Protein AF-0000000071275692 (afdb_homodimer)

Foldseek 3Di:
DPPPPPDPDDDPLRVLLVVLVVLLVVLVVLLVVLVVQLVVLVVQLVVLVVVLVVLVVVCVVCVVPDDPVVNVVSVVVNVVSVVSNVVSVVSNVVSVVSNVVSLVSNVVSLVSNVVSVNVVSVVVSVVVVD/DPPPPPDPDDDPLRVLLVVLVVLLVVLVVLLVVLVVQLVVLVVQLVVLVVVLVVLVVVCVVCVVPDDPVVNVVSVVVNVVSVVSNVVSVVSNVVSVVSNVVSLVSNVVSLVSNVVSVNVVSVVVSVVVVD

Solvent-accessible surface area (backbone atoms only — not comparable to full-atom values): 13115 Å² total; per-residue (Å²): 124,85,72,77,68,69,63,96,84,63,50,59,62,53,51,35,34,51,30,26,51,47,25,35,52,27,24,48,48,29,33,52,43,24,48,51,38,27,54,52,27,47,50,50,26,52,51,34,47,50,54,40,51,50,50,51,50,52,46,70,75,36,58,92,77,52,52,72,68,57,49,50,55,51,51,54,51,50,53,55,33,51,51,49,31,54,52,28,45,52,50,25,53,52,30,46,53,45,34,54,45,24,51,54,43,35,52,53,27,32,50,41,19,42,66,45,68,36,65,65,48,47,55,51,50,45,54,72,75,94,126,85,72,75,68,68,65,95,84,64,51,58,62,53,50,34,33,52,30,26,51,47,26,34,52,27,22,48,49,29,33,51,44,25,47,52,39,27,53,51,27,47,50,50,25,53,51,33,47,50,55,40,52,52,51,50,50,52,46,68,76,37,59,93,77,53,52,71,70,57,49,52,53,53,51,53,50,49,54,53,33,50,50,47,32,55,53,28,44,53,50,25,54,50,30,46,52,42,32,54,46,25,52,53,44,36,52,51,26,33,50,42,19,42,67,45,68,37,63,70,49,45,57,51,49,45,55,73,73,94

Nearest PDB structures (foldseek):
  4tx5-assembly1_A  TM=9.361E-01  e=1.786E-05  Homo sapiens
  4tx5-assembly1_B  TM=9.259E-01  e=1.885E-05  Homo sapiens
  8auw-assembly1_D  TM=9.201E-01  e=1.361E-05  Homo sapiens
  1few-assembly1_A  TM=8.635E-01  e=3.248E-05  Homo sapiens
  8e2i-assembly1_F  TM=8.841E-01  e=1.018E-04  Homo sapiens

pLDDT: mean 89.31, std 17.66, range [24.62, 98.88]

Organism: Cyprinus carpio (NCBI:txid7962)

Sequence (260 aa):
MLQFTKPENLSHKDLVRRASSLVTNSANTYLSQTTLALLDSISGYNMAIDRLVSLHKHYVDSINRISSVDEDAIWQLILRRRQEVIDRRKDYKRFESCWMKAIDLSKLATEAAFNAGNSHLLEQAFNNFFMLQFTKPENLSHKDLVRRASSLVTNSANTYLSQTTLALLDSISGYNMAIDRLVSLHKHYVDSINRISSVDEDAIWQLILRRRQEVIDRRKDYKRFESCWMKAIDLSKLATEAAFNAGNSHLLEQAFNNFF

Secondary structure (DSSP, 8-state):
-------TT--HHHHHHHHHHHHHHHHHHHHHHHHHHHHHHHHHHHHHHHHHHHHHHHHHHHTTTS-HHHHHHHHHHHHHHHHHHHHHHHHHHHHHHHHHHHHHHHHHHHHHHHHTT-HHHHHHHHHHH-/-------TT--HHHHHHHHHHHHHHHHHHHHHHHHHHHHHHHHHHHHHHHHHHHHHHHHHHHTTTS-HHHHHHHHHHHHHHHHHHHHHHHHHHHHHHHHHHHHHHHHHHHHHHHHTT-HHHHHHHHHHH-

InterPro domains:
  IPR009062 Smac/DIABLO-like superfamily [SSF46984] (3-124)
  IPR015142 Smac/DIABLO protein [PF09057] (3-119)
  IPR015142 Smac/DIABLO protein [PTHR32247] (3-122)

Structure (mmCIF, N/CA/C/O backbone):
data_AF-0000000071275692-model_v1
#
loop_
_entity.id
_entity.type
_entity.pdbx_description
1 polymer 'Diablo, IAP-binding mitochondrial protein b'
#
loop_
_atom_site.group_PDB
_atom_site.id
_atom_site.type_symbol
_atom_site.label_atom_id
_atom_site.label_alt_id
_atom_site.label_comp_id
_atom_site.label_asym_id
_atom_site.label_entity_id
_atom_site.label_seq_id
_atom_site.pdbx_PDB_ins_code
_atom_site.Cartn_x
_atom_site.Cartn_y
_atom_site.Cartn_z
_atom_site.occupancy
_atom_site.B_iso_or_equiv
_atom_site.auth_seq_id
_atom_site.auth_comp_id
_atom_site.auth_asym_id
_atom_site.auth_atom_id
_atom_site.pdbx_PDB_model_num
ATOM 1 N N . MET A 1 1 ? 16.188 2.85 13.672 1 24.62 1 MET A N 1
ATOM 2 C CA . MET A 1 1 ? 15.289 4 13.609 1 24.62 1 MET A CA 1
ATOM 3 C C . MET A 1 1 ? 15.672 4.93 12.461 1 24.62 1 MET A C 1
ATOM 5 O O . MET A 1 1 ? 16.766 5.508 12.461 1 24.62 1 MET A O 1
ATOM 9 N N . LEU A 1 2 ? 15.32 4.531 11.266 1 35.41 2 LEU A N 1
ATOM 10 C CA . LEU A 1 2 ? 15.766 5.297 10.109 1 35.41 2 LEU A CA 1
ATOM 11 C C . LEU A 1 2 ? 15.492 6.785 10.297 1 35.41 2 LEU A C 1
ATOM 13 O O . LEU A 1 2 ? 14.367 7.18 10.609 1 35.41 2 LEU A O 1
ATOM 17 N N . GLN A 1 3 ? 16.453 7.309 10.906 1 35.5 3 GLN A N 1
ATOM 18 C CA . GLN A 1 3 ? 16.469 8.75 11.133 1 35.5 3 GLN A CA 1
ATOM 19 C C . GLN A 1 3 ? 16.125 9.516 9.859 1 35.5 3 GLN A C 1
ATOM 21 O O . GLN A 1 3 ? 16.781 9.344 8.828 1 35.5 3 GLN A O 1
ATOM 26 N N . PHE A 1 4 ? 14.836 9.547 9.531 1 42 4 PHE A N 1
ATOM 27 C CA . PHE A 1 4 ? 14.43 10.438 8.453 1 42 4 PHE A CA 1
ATOM 28 C C . PHE A 1 4 ? 15.047 11.82 8.625 1 42 4 PHE A C 1
ATOM 30 O O . PHE A 1 4 ? 14.648 12.578 9.5 1 42 4 PHE A O 1
ATOM 37 N N . THR A 1 5 ? 16.266 11.875 8.484 1 43.84 5 THR A N 1
ATOM 38 C CA . THR A 1 5 ? 16.828 13.219 8.469 1 43.84 5 THR A CA 1
ATOM 39 C C . THR A 1 5 ? 16.141 14.078 7.414 1 43.84 5 THR A C 1
ATOM 41 O O . THR A 1 5 ? 15.969 13.656 6.273 1 43.84 5 THR A O 1
ATOM 44 N N . LYS A 1 6 ? 15.289 14.891 7.844 1 50.84 6 LYS A N 1
ATOM 45 C CA . LYS A 1 6 ? 14.664 15.875 6.961 1 50.84 6 LYS A CA 1
ATOM 46 C C . LYS A 1 6 ? 15.703 16.516 6.043 1 50.84 6 LYS A C 1
ATOM 48 O O . LYS A 1 6 ? 16.688 17.094 6.512 1 50.84 6 LYS A O 1
ATOM 53 N N . PRO A 1 7 ? 15.711 16.172 4.867 1 49.88 7 PRO A N 1
ATOM 54 C CA . PRO A 1 7 ? 16.594 17.078 4.145 1 49.88 7 PRO A CA 1
ATOM 55 C C . PRO A 1 7 ? 16.328 18.547 4.469 1 49.88 7 PRO A C 1
ATOM 57 O O . PRO A 1 7 ? 15.195 18.922 4.801 1 49.88 7 PRO A O 1
ATOM 60 N N . GLU A 1 8 ? 17.25 19.406 4.695 1 53.28 8 GLU A N 1
ATOM 61 C CA . GLU A 1 8 ? 17.312 20.766 5.195 1 53.28 8 GLU A CA 1
ATOM 62 C C . GLU A 1 8 ? 16.172 21.609 4.648 1 53.28 8 GLU A C 1
ATOM 64 O O . GLU A 1 8 ? 15.625 22.469 5.355 1 53.28 8 GLU A O 1
ATOM 69 N N . ASN A 1 9 ? 15.703 21.375 3.158 1 62.16 9 ASN A N 1
ATOM 70 C CA . ASN A 1 9 ? 14.883 22.406 2.543 1 62.16 9 ASN A CA 1
ATOM 71 C C . ASN A 1 9 ? 13.539 21.844 2.078 1 62.16 9 ASN A C 1
ATOM 73 O O . ASN A 1 9 ? 12.727 22.562 1.498 1 62.16 9 ASN A O 1
ATOM 77 N N . LEU A 1 10 ? 13.172 20.641 2.412 1 70.19 10 LEU A N 1
ATOM 78 C CA . LEU A 1 10 ? 11.906 20.219 1.826 1 70.19 10 LEU A CA 1
ATOM 79 C C . LEU A 1 10 ? 10.766 20.344 2.836 1 70.19 10 LEU A C 1
ATOM 81 O O . LEU A 1 10 ? 10.93 20 4.008 1 70.19 10 LEU A O 1
ATOM 85 N N . SER A 1 11 ? 9.633 20.859 2.318 1 89.12 11 SER A N 1
ATOM 86 C CA . SER A 1 11 ? 8.43 20.984 3.143 1 89.12 11 SER A CA 1
ATOM 87 C C . SER A 1 11 ? 7.828 19.609 3.441 1 89.12 11 SER A C 1
ATOM 89 O O . SER A 1 11 ? 8.141 18.625 2.764 1 89.12 11 SER A O 1
ATOM 91 N N . HIS A 1 12 ? 7.164 19.594 4.484 1 89.19 12 HIS A N 1
ATOM 92 C CA . HIS A 1 12 ? 6.422 18.391 4.812 1 89.19 12 HIS A CA 1
ATOM 93 C C . HIS A 1 12 ? 5.594 17.906 3.625 1 89.19 12 HIS A C 1
ATOM 95 O O . HIS A 1 12 ? 5.453 16.703 3.402 1 89.19 12 HIS A O 1
ATOM 101 N N . LYS A 1 13 ? 5.109 18.781 2.939 1 91.94 13 LYS A N 1
ATOM 102 C CA . LYS A 1 13 ? 4.312 18.438 1.767 1 91.94 13 LYS A CA 1
ATOM 103 C C . LYS A 1 13 ? 5.156 17.688 0.73 1 91.94 13 LYS A C 1
ATOM 105 O O . LYS A 1 13 ? 4.723 16.672 0.18 1 91.94 13 LYS A O 1
ATOM 110 N N . ASP A 1 14 ? 6.367 18.203 0.515 1 94.69 14 ASP A N 1
ATOM 111 C CA . ASP A 1 14 ? 7.254 17.578 -0.46 1 94.69 14 ASP A CA 1
ATOM 112 C C . ASP A 1 14 ? 7.645 16.172 -0.026 1 94.69 14 ASP A C 1
ATOM 114 O O . ASP A 1 14 ? 7.676 15.25 -0.845 1 94.69 14 ASP A O 1
ATOM 118 N N . LEU A 1 15 ? 7.895 16 1.214 1 94.69 15 LEU A N 1
ATOM 119 C CA . LEU A 1 15 ? 8.32 14.703 1.74 1 94.69 15 LEU A CA 1
ATOM 120 C C . LEU A 1 15 ? 7.195 13.68 1.646 1 94.69 15 LEU A C 1
ATOM 122 O O . LEU A 1 15 ? 7.426 12.531 1.262 1 94.69 15 LEU A O 1
ATOM 126 N N . VAL A 1 16 ? 5.984 14.109 1.968 1 96.94 16 VAL A N 1
ATOM 127 C CA . VAL A 1 16 ? 4.82 13.234 1.876 1 96.94 16 VAL A CA 1
ATOM 128 C C . VAL A 1 16 ? 4.566 12.859 0.417 1 96.94 16 VAL A C 1
ATOM 130 O O . VAL A 1 16 ? 4.289 11.695 0.105 1 96.94 16 VAL A O 1
ATOM 133 N N . ARG A 1 17 ? 4.715 13.805 -0.438 1 95.38 17 ARG A N 1
ATOM 134 C CA . ARG A 1 17 ? 4.535 13.57 -1.867 1 95.38 17 ARG A CA 1
ATOM 135 C C . ARG A 1 17 ? 5.559 12.562 -2.391 1 95.38 17 ARG A C 1
ATOM 137 O O . ARG A 1 17 ? 5.207 11.633 -3.121 1 95.38 17 ARG A O 1
ATOM 144 N N . ARG A 1 18 ? 6.754 12.773 -2.02 1 94.81 18 ARG A N 1
ATOM 145 C CA . ARG A 1 18 ? 7.801 11.859 -2.455 1 94.81 18 ARG A CA 1
ATOM 146 C C . ARG A 1 18 ? 7.566 10.453 -1.9 1 94.81 18 ARG A C 1
ATOM 148 O O . ARG A 1 18 ? 7.711 9.461 -2.621 1 94.81 18 ARG A O 1
ATOM 155 N N . ALA A 1 19 ? 7.273 10.398 -0.613 1 97.25 19 ALA A N 1
ATOM 156 C CA . ALA A 1 19 ? 7.02 9.094 0.008 1 97.25 19 ALA A CA 1
ATOM 157 C C . ALA A 1 19 ? 5.844 8.391 -0.659 1 97.25 19 ALA A C 1
ATOM 159 O O . ALA A 1 19 ? 5.855 7.168 -0.812 1 97.25 19 ALA A O 1
ATOM 160 N N . SER A 1 20 ? 4.832 9.133 -1.088 1 97.06 20 SER A N 1
ATOM 161 C CA . SER A 1 20 ? 3.686 8.523 -1.76 1 97.06 20 SER A CA 1
ATOM 162 C C . SER A 1 20 ? 4.082 7.945 -3.113 1 97.06 20 SER A C 1
ATOM 164 O O . SER A 1 20 ? 3.559 6.91 -3.525 1 97.06 20 SER A O 1
ATOM 166 N N . SER A 1 21 ? 4.977 8.578 -3.836 1 96.5 21 SER A N 1
ATOM 167 C CA . SER A 1 21 ? 5.477 8.078 -5.109 1 96.5 21 SER A CA 1
ATOM 168 C C . SER A 1 21 ? 6.238 6.766 -4.926 1 96.5 21 SER A C 1
ATOM 170 O O . SER A 1 21 ? 6.121 5.852 -5.742 1 96.5 21 SER A O 1
ATOM 172 N N . LEU A 1 22 ? 6.988 6.723 -3.84 1 96.69 22 LEU A N 1
ATOM 173 C CA . LEU A 1 22 ? 7.73 5.5 -3.555 1 96.69 22 LEU A CA 1
ATOM 174 C C . LEU A 1 22 ? 6.781 4.336 -3.295 1 96.69 22 LEU A C 1
ATOM 176 O O . LEU A 1 22 ? 7.02 3.217 -3.756 1 96.69 22 LEU A O 1
ATOM 180 N N . VAL A 1 23 ? 5.703 4.594 -2.549 1 97.69 23 VAL A N 1
ATOM 181 C CA . VAL A 1 23 ? 4.723 3.549 -2.273 1 97.69 23 VAL A CA 1
ATOM 182 C C . VAL A 1 23 ? 4.066 3.098 -3.578 1 97.69 23 VAL A C 1
ATOM 184 O O . VAL A 1 23 ? 3.895 1.898 -3.811 1 97.69 23 VAL A O 1
ATOM 187 N N . THR A 1 24 ? 3.68 4.047 -4.477 1 97.12 24 THR A N 1
ATOM 188 C CA . THR A 1 24 ? 3.043 3.705 -5.742 1 97.12 24 THR A CA 1
ATOM 189 C C . THR A 1 24 ? 3.98 2.871 -6.613 1 97.12 24 THR A C 1
ATOM 191 O O . THR A 1 24 ? 3.572 1.853 -7.176 1 97.12 24 THR A O 1
ATOM 194 N N . ASN A 1 25 ? 5.258 3.275 -6.629 1 96.62 25 ASN A N 1
ATOM 195 C CA . ASN A 1 25 ? 6.227 2.527 -7.422 1 96.62 25 ASN A CA 1
ATOM 196 C C . ASN A 1 25 ? 6.441 1.122 -6.871 1 96.62 25 ASN A C 1
ATOM 198 O O . ASN A 1 25 ? 6.5 0.153 -7.629 1 96.62 25 ASN A O 1
ATOM 202 N N . SER A 1 26 ? 6.535 1.001 -5.562 1 97.44 26 SER A N 1
ATOM 203 C CA . SER A 1 26 ? 6.75 -0.308 -4.953 1 97.44 26 SER A CA 1
ATOM 204 C C . SER A 1 26 ? 5.523 -1.198 -5.109 1 97.44 26 SER A C 1
ATOM 206 O O . SER A 1 26 ? 5.648 -2.406 -5.32 1 97.44 26 SER A O 1
ATOM 208 N N . ALA A 1 27 ? 4.359 -0.615 -4.988 1 98.12 27 ALA A N 1
ATOM 209 C CA . ALA A 1 27 ? 3.133 -1.375 -5.203 1 98.12 27 ALA A CA 1
ATOM 210 C C . ALA A 1 27 ? 3.043 -1.877 -6.645 1 98.12 27 ALA A C 1
ATOM 212 O O . ALA A 1 27 ? 2.668 -3.027 -6.883 1 98.12 27 ALA A O 1
ATOM 213 N N . ASN A 1 28 ? 3.42 -1.04 -7.594 1 96.44 28 ASN A N 1
ATOM 214 C CA . ASN A 1 28 ? 3.412 -1.433 -9 1 96.44 28 ASN A CA 1
ATOM 215 C C . ASN A 1 28 ? 4.422 -2.543 -9.273 1 96.44 28 ASN A C 1
ATOM 217 O O . ASN A 1 28 ? 4.148 -3.459 -10.047 1 96.44 28 ASN A O 1
ATOM 221 N N . THR A 1 29 ? 5.523 -2.428 -8.648 1 97.12 29 THR A N 1
ATOM 222 C CA . THR A 1 29 ? 6.523 -3.484 -8.766 1 97.12 29 THR A CA 1
ATOM 223 C C . THR A 1 29 ? 5.992 -4.797 -8.203 1 97.12 29 THR A C 1
ATOM 225 O O . THR A 1 29 ? 6.141 -5.852 -8.82 1 97.12 29 THR A O 1
ATOM 228 N N . TYR A 1 30 ? 5.406 -4.734 -7.055 1 98.25 30 TYR A N 1
ATOM 229 C CA . TYR A 1 30 ? 4.812 -5.926 -6.465 1 98.25 30 TYR A CA 1
ATOM 230 C C . TYR A 1 30 ? 3.744 -6.512 -7.379 1 98.25 30 TYR A C 1
ATOM 232 O O . TYR A 1 30 ? 3.713 -7.723 -7.613 1 98.25 30 TYR A O 1
ATOM 240 N N . LEU A 1 31 ? 2.881 -5.652 -7.922 1 98.31 31 LEU A N 1
ATOM 241 C CA . LEU A 1 31 ? 1.851 -6.113 -8.852 1 98.31 31 LEU A CA 1
ATOM 242 C C . LEU A 1 31 ? 2.475 -6.789 -10.062 1 98.31 31 LEU A C 1
ATOM 244 O O . LEU A 1 31 ? 2.047 -7.875 -10.469 1 98.31 31 LEU A O 1
ATOM 248 N N . SER A 1 32 ? 3.49 -6.199 -10.609 1 97.62 32 SER A N 1
ATOM 249 C CA . SER A 1 32 ? 4.156 -6.758 -11.781 1 97.62 32 SER A CA 1
ATOM 250 C C . SER A 1 32 ? 4.766 -8.117 -11.477 1 97.62 32 SER A C 1
ATOM 252 O O . SER A 1 32 ? 4.566 -9.078 -12.227 1 97.62 32 SER A O 1
ATOM 254 N N . GLN A 1 33 ? 5.457 -8.18 -10.312 1 96.75 33 GLN A N 1
ATOM 255 C CA . GLN A 1 33 ? 6.109 -9.438 -9.953 1 96.75 33 GLN A CA 1
ATOM 256 C C . GLN A 1 33 ? 5.082 -10.531 -9.68 1 96.75 33 GLN A C 1
ATOM 258 O O . GLN A 1 33 ? 5.273 -11.688 -10.07 1 96.75 33 GLN A O 1
ATOM 263 N N . THR A 1 34 ? 3.996 -10.203 -9.008 1 98.44 34 THR A N 1
ATOM 264 C CA . THR A 1 34 ? 2.973 -11.203 -8.719 1 98.44 34 THR A CA 1
ATOM 265 C C . THR A 1 34 ? 2.246 -11.617 -9.992 1 98.44 34 THR A C 1
ATOM 267 O O . THR A 1 34 ? 1.84 -12.773 -10.125 1 98.44 34 THR A O 1
ATOM 270 N N . THR A 1 35 ? 2.094 -10.695 -10.945 1 98.25 35 THR A N 1
ATOM 271 C CA . THR A 1 35 ? 1.48 -11.023 -12.227 1 98.25 35 THR A CA 1
ATOM 272 C C . THR A 1 35 ? 2.326 -12.047 -12.984 1 98.25 35 THR A C 1
ATOM 274 O O . THR A 1 35 ? 1.801 -13.039 -13.492 1 98.25 35 THR A O 1
ATOM 277 N N . LEU A 1 36 ? 3.609 -11.82 -12.977 1 97.88 36 LEU A N 1
ATOM 278 C CA . LEU A 1 36 ? 4.508 -12.734 -13.68 1 97.88 36 LEU A CA 1
ATOM 279 C C . LEU A 1 36 ? 4.516 -14.109 -13.016 1 97.88 36 LEU A C 1
ATOM 281 O O . LEU A 1 36 ? 4.469 -15.133 -13.703 1 97.88 36 LEU A O 1
ATOM 285 N N . ALA A 1 37 ? 4.57 -14.109 -11.711 1 97.88 37 ALA A N 1
ATOM 286 C CA . ALA A 1 37 ? 4.551 -15.375 -10.977 1 97.88 37 ALA A CA 1
ATOM 287 C C . ALA A 1 37 ? 3.248 -16.125 -11.219 1 97.88 37 ALA A C 1
ATOM 289 O O . ALA A 1 37 ? 3.252 -17.344 -11.375 1 97.88 37 ALA A O 1
ATOM 290 N N . LEU A 1 38 ? 2.154 -15.383 -11.227 1 98.56 38 LEU A N 1
ATOM 291 C CA . LEU A 1 38 ? 0.855 -16 -11.461 1 98.56 38 LEU A CA 1
ATOM 292 C C . LEU A 1 38 ? 0.782 -16.594 -12.867 1 98.56 38 LEU A C 1
ATOM 294 O O . LEU A 1 38 ? 0.381 -17.75 -13.039 1 98.56 38 LEU A O 1
ATOM 298 N N . LEU A 1 39 ? 1.237 -15.844 -13.859 1 98.5 39 LEU A N 1
ATOM 299 C CA . LEU A 1 39 ? 1.213 -16.328 -15.234 1 98.5 39 LEU A CA 1
ATOM 300 C C . LEU A 1 39 ? 2.057 -17.578 -15.383 1 98.5 39 LEU A C 1
ATOM 302 O O . LEU A 1 39 ? 1.622 -18.562 -16 1 98.5 39 LEU A O 1
ATOM 306 N N . ASP A 1 40 ? 3.23 -17.578 -14.797 1 98 40 ASP A N 1
ATOM 307 C CA . ASP A 1 40 ? 4.098 -18.75 -14.844 1 98 40 ASP A CA 1
ATOM 308 C C . ASP A 1 40 ? 3.445 -19.953 -14.156 1 98 40 ASP A C 1
ATOM 310 O O . ASP A 1 40 ? 3.549 -21.078 -14.633 1 98 40 ASP A O 1
ATOM 314 N N . SER A 1 41 ? 2.842 -19.656 -13 1 98.38 41 SER A N 1
ATOM 315 C CA . SER A 1 41 ? 2.238 -20.75 -12.25 1 98.38 41 SER A CA 1
ATOM 316 C C . SER A 1 41 ? 1.039 -21.328 -12.992 1 98.38 41 SER A C 1
ATOM 318 O O . SER A 1 41 ? 0.804 -22.547 -12.953 1 98.38 41 SER A O 1
ATOM 320 N N . ILE A 1 42 ? 0.26 -20.484 -13.703 1 98.75 42 ILE A N 1
ATOM 321 C CA . ILE A 1 42 ? -0.839 -20.969 -14.539 1 98.75 42 ILE A CA 1
ATOM 322 C C . ILE A 1 42 ? -0.294 -21.844 -15.664 1 98.75 42 ILE A C 1
ATOM 324 O O . ILE A 1 42 ? -0.817 -22.922 -15.922 1 98.75 42 ILE A O 1
ATOM 328 N N . SER A 1 43 ? 0.745 -21.391 -16.312 1 98.5 43 SER A N 1
ATOM 329 C CA . SER A 1 43 ? 1.367 -22.172 -17.375 1 98.5 43 SER A CA 1
ATOM 330 C C . SER A 1 43 ? 1.879 -23.516 -16.875 1 98.5 43 SER A C 1
ATOM 332 O O . SER A 1 43 ? 1.703 -24.547 -17.531 1 98.5 43 SER A O 1
ATOM 334 N N . GLY A 1 44 ? 2.553 -23.438 -15.688 1 98.44 44 GLY A N 1
ATOM 335 C CA . GLY A 1 44 ? 3.02 -24.672 -15.094 1 98.44 44 GLY A CA 1
ATOM 336 C C . GLY A 1 44 ? 1.9 -25.656 -14.812 1 98.44 44 GLY A C 1
ATOM 337 O O . GLY A 1 44 ? 2.045 -26.859 -15.062 1 98.44 44 GLY A O 1
ATOM 338 N N . TYR A 1 45 ? 0.833 -25.156 -14.328 1 98.81 45 TYR A N 1
ATOM 339 C CA . TYR A 1 45 ? -0.338 -25.969 -14.055 1 98.81 45 TYR A CA 1
ATOM 340 C C . TYR A 1 45 ? -0.897 -26.578 -15.336 1 98.81 45 TYR A C 1
ATOM 342 O O . TYR A 1 45 ? -1.166 -27.781 -15.406 1 98.81 45 TYR A O 1
ATOM 350 N N . ASN A 1 46 ? -1.062 -25.797 -16.391 1 98.81 46 ASN A N 1
ATOM 351 C CA . ASN A 1 46 ? -1.576 -26.25 -17.672 1 98.81 46 ASN A CA 1
ATOM 352 C C . ASN A 1 46 ? -0.678 -27.328 -18.281 1 98.81 46 ASN A C 1
ATOM 354 O O . ASN A 1 46 ? -1.17 -28.328 -18.812 1 98.81 46 ASN A O 1
ATOM 358 N N . MET A 1 47 ? 0.635 -27.109 -18.188 1 98.81 47 MET A N 1
ATOM 359 C CA . MET A 1 47 ? 1.577 -28.078 -18.734 1 98.81 47 MET A CA 1
ATOM 360 C C . MET A 1 47 ? 1.451 -29.422 -18.016 1 98.81 47 MET A C 1
ATOM 362 O O . MET A 1 47 ? 1.491 -30.469 -18.641 1 98.81 47 MET A O 1
ATOM 366 N N . ALA A 1 48 ? 1.335 -29.297 -16.688 1 98.88 48 ALA A N 1
ATOM 367 C CA . ALA A 1 48 ? 1.18 -30.516 -15.906 1 98.88 48 ALA A CA 1
ATOM 368 C C . ALA A 1 48 ? -0.078 -31.281 -16.312 1 98.88 48 ALA A C 1
ATOM 370 O O . ALA A 1 48 ? -0.053 -32.5 -16.453 1 98.88 48 ALA A O 1
ATOM 371 N N . ILE A 1 49 ? -1.159 -30.594 -16.594 1 98.88 49 ILE A N 1
ATOM 372 C CA . ILE A 1 49 ? -2.416 -31.203 -17 1 98.88 49 ILE A CA 1
ATOM 373 C C . ILE A 1 49 ? -2.236 -31.875 -18.359 1 98.88 49 ILE A C 1
ATOM 375 O O . ILE A 1 49 ? -2.652 -33.031 -18.562 1 98.88 49 ILE A O 1
ATOM 379 N N . ASP A 1 50 ? -1.572 -31.203 -19.25 1 98.81 50 ASP A N 1
ATOM 380 C CA . ASP A 1 50 ? -1.35 -31.75 -20.594 1 98.81 50 ASP A CA 1
ATOM 381 C C . ASP A 1 50 ? -0.548 -33.031 -20.531 1 98.81 50 ASP A C 1
ATOM 383 O O . ASP A 1 50 ? -0.861 -34 -21.25 1 98.81 50 ASP A O 1
ATOM 387 N N . ARG A 1 51 ? 0.49 -33 -19.766 1 98.62 51 ARG A N 1
ATOM 388 C CA . ARG A 1 51 ? 1.318 -34.188 -19.625 1 98.62 51 ARG A CA 1
ATOM 389 C C . ARG A 1 51 ? 0.51 -35.344 -19.062 1 98.62 51 ARG A C 1
ATOM 391 O O . ARG A 1 51 ? 0.649 -36.5 -19.516 1 98.62 51 ARG A O 1
ATOM 398 N N . LEU A 1 52 ? -0.371 -35.094 -18.062 1 98.88 52 LEU A N 1
ATOM 399 C CA . LEU A 1 52 ? -1.212 -36.125 -17.484 1 98.88 52 LEU A CA 1
ATOM 400 C C . LEU A 1 52 ? -2.186 -36.688 -18.516 1 98.88 52 LEU A C 1
ATOM 402 O O . LEU A 1 52 ? -2.316 -37.906 -18.672 1 98.88 52 LEU A O 1
ATOM 406 N N . VAL A 1 53 ? -2.834 -35.875 -19.281 1 98.75 53 VAL A N 1
ATOM 407 C CA . VAL A 1 53 ? -3.814 -36.25 -20.297 1 98.75 53 VAL A CA 1
ATOM 408 C C . VAL A 1 53 ? -3.135 -37.094 -21.375 1 98.75 53 VAL A C 1
ATOM 410 O O . VAL A 1 53 ? -3.668 -38.125 -21.812 1 98.75 53 VAL A O 1
ATOM 413 N N . SER A 1 54 ? -1.944 -36.625 -21.781 1 98.5 54 SER A N 1
ATOM 414 C CA . SER A 1 54 ? -1.191 -37.344 -22.812 1 98.5 54 SER A CA 1
ATOM 415 C C . SER A 1 54 ? -0.844 -38.75 -22.344 1 98.5 54 SER A C 1
ATOM 417 O O . SER A 1 54 ? -0.947 -39.719 -23.109 1 98.5 54 SER A O 1
ATOM 419 N N . LEU A 1 55 ? -0.523 -38.875 -21.125 1 98.25 55 LEU A N 1
ATOM 420 C CA . LEU A 1 55 ? -0.179 -40.156 -20.562 1 98.25 55 LEU A CA 1
ATOM 421 C C . LEU A 1 55 ? -1.404 -41.062 -20.484 1 98.25 55 LEU A C 1
ATOM 423 O O . LEU A 1 55 ? -1.318 -42.25 -20.797 1 98.25 55 LEU A O 1
ATOM 427 N N . HIS A 1 56 ? -2.504 -40.5 -20.141 1 97.81 56 HIS A N 1
ATOM 428 C CA . HIS A 1 56 ? -3.75 -41.25 -20.078 1 97.81 56 HIS A CA 1
ATOM 429 C C . HIS A 1 56 ? -4.152 -41.75 -21.453 1 97.81 56 HIS A C 1
ATOM 431 O O . HIS A 1 56 ? -4.531 -42.938 -21.609 1 97.81 56 HIS A O 1
ATOM 437 N N . LYS A 1 57 ? -4.051 -40.969 -22.391 1 98 57 LYS A N 1
ATOM 438 C CA . LYS A 1 57 ? -4.363 -41.344 -23.766 1 98 57 LYS A CA 1
ATOM 439 C C . LYS A 1 57 ? -3.465 -42.5 -24.234 1 98 57 LYS A C 1
ATOM 441 O O . LYS A 1 57 ? -3.943 -43.469 -24.812 1 98 57 LYS A O 1
ATOM 446 N N . HIS A 1 58 ? -2.176 -42.375 -23.969 1 96.69 58 HIS A N 1
ATOM 447 C CA . HIS A 1 58 ? -1.227 -43.406 -24.328 1 96.69 58 HIS A CA 1
ATOM 448 C C . HIS A 1 58 ? -1.597 -44.75 -23.672 1 96.69 58 HIS A C 1
ATOM 450 O O . HIS A 1 58 ? -1.535 -45.781 -24.312 1 96.69 58 H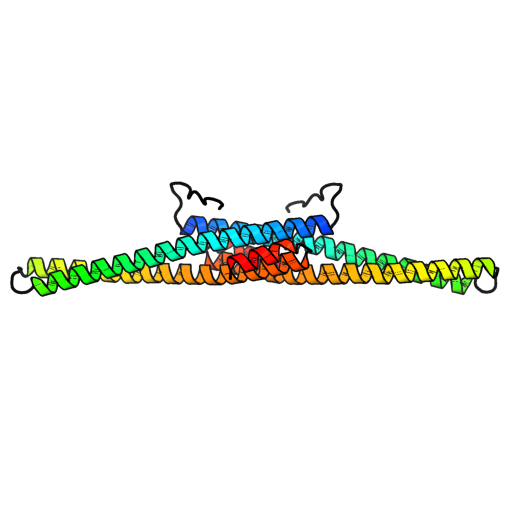IS A O 1
ATOM 456 N N . TYR A 1 59 ? -1.946 -44.625 -22.391 1 96.56 59 TYR A N 1
ATOM 457 C CA . TYR A 1 59 ? -2.352 -45.844 -21.672 1 96.56 59 TYR A CA 1
ATOM 458 C C . TYR A 1 59 ? -3.543 -46.5 -22.344 1 96.56 59 TYR A C 1
ATOM 460 O O . TYR A 1 59 ? -3.512 -47.688 -22.625 1 96.56 59 TYR A O 1
ATOM 468 N N . VAL A 1 60 ? -4.566 -45.812 -22.688 1 96.25 60 VAL A N 1
ATOM 469 C CA . VAL A 1 60 ? -5.801 -46.312 -23.266 1 96.25 60 VAL A CA 1
ATOM 470 C C . VAL A 1 60 ? -5.516 -46.906 -24.656 1 96.25 60 VAL A C 1
ATOM 472 O O . VAL A 1 60 ? -6.023 -47.969 -25 1 96.25 60 VAL A O 1
ATOM 475 N N . ASP A 1 61 ? -4.676 -46.281 -25.375 1 96.5 61 ASP A N 1
ATOM 476 C CA . ASP A 1 61 ? -4.359 -46.719 -26.734 1 96.5 61 ASP A CA 1
ATOM 477 C C . ASP A 1 61 ? -3.549 -48 -26.734 1 96.5 61 ASP A C 1
ATOM 479 O O . ASP A 1 61 ? -3.576 -48.75 -27.703 1 96.5 61 ASP A O 1
ATOM 483 N N . SER A 1 62 ? -2.863 -48.344 -25.625 1 95 62 SER A N 1
ATOM 484 C CA . SER A 1 62 ? -1.902 -49.438 -25.656 1 95 62 SER A CA 1
ATOM 485 C C . SER A 1 62 ? -2.33 -50.594 -24.719 1 95 62 SER A C 1
ATOM 487 O O . SER A 1 62 ? -1.672 -51.625 -24.672 1 95 62 SER A O 1
ATOM 489 N N . ILE A 1 63 ? -3.328 -50.406 -24 1 93 63 ILE A N 1
ATOM 490 C CA . ILE A 1 63 ? -3.633 -51.25 -22.859 1 93 63 ILE A CA 1
ATOM 491 C C . ILE A 1 63 ? -3.779 -52.719 -23.312 1 93 63 ILE A C 1
ATOM 493 O O . ILE A 1 63 ? -3.373 -53.625 -22.609 1 93 63 ILE A O 1
ATOM 497 N N . ASN A 1 64 ? -4.18 -53.094 -24.438 1 94.56 64 ASN A N 1
ATOM 498 C CA . ASN A 1 64 ? -4.359 -54.438 -24.906 1 94.56 64 ASN A CA 1
ATOM 499 C C . ASN A 1 64 ? -3.07 -55 -25.5 1 94.56 64 ASN A C 1
ATOM 501 O O . ASN A 1 64 ? -2.998 -56.188 -25.828 1 94.56 64 ASN A O 1
ATOM 505 N N . ARG A 1 65 ? -2.082 -54.25 -25.609 1 95.62 65 ARG A N 1
ATOM 506 C CA . ARG A 1 65 ? -0.873 -54.656 -26.312 1 95.62 65 ARG A CA 1
ATOM 507 C C . ARG A 1 65 ? 0.342 -54.625 -25.391 1 95.62 65 ARG A C 1
ATOM 509 O O . ARG A 1 65 ? 1.452 -54.969 -25.812 1 95.62 65 ARG A O 1
ATOM 516 N N . ILE A 1 66 ? 0.179 -54.219 -24.156 1 94.19 66 ILE A N 1
ATOM 517 C CA . ILE A 1 66 ? 1.332 -54.031 -23.281 1 94.19 66 ILE A CA 1
ATOM 518 C C . ILE A 1 66 ? 1.35 -55.094 -22.203 1 94.19 66 ILE A C 1
ATOM 520 O O . ILE A 1 66 ? 0.3 -55.625 -21.828 1 94.19 66 ILE A O 1
ATOM 524 N N . SER A 1 67 ? 2.574 -55.375 -21.781 1 95.94 67 SER A N 1
ATOM 525 C CA . SER A 1 67 ? 2.727 -56.344 -20.703 1 95.94 67 SER A CA 1
ATOM 526 C C . SER A 1 67 ? 2.184 -55.812 -19.391 1 95.94 67 SER A C 1
ATOM 528 O O . SER A 1 67 ? 2.035 -54.594 -19.219 1 95.94 67 SER A O 1
ATOM 530 N N . SER A 1 68 ? 1.98 -56.688 -18.469 1 94.56 68 SER A N 1
ATOM 531 C CA . SER A 1 68 ? 1.495 -56.281 -17.156 1 94.56 68 SER A CA 1
ATOM 532 C C . SER A 1 68 ? 2.523 -55.438 -16.422 1 94.56 68 SER A C 1
ATOM 534 O O . SER A 1 68 ? 2.162 -54.562 -15.641 1 94.56 68 SER A O 1
ATOM 536 N N . VAL A 1 69 ? 3.758 -55.781 -16.641 1 95.81 69 VAL A N 1
ATOM 537 C CA . VAL A 1 69 ? 4.832 -55.031 -16.016 1 95.81 69 VAL A CA 1
ATOM 538 C C . VAL A 1 69 ? 4.852 -53.625 -16.547 1 95.81 69 VAL A C 1
ATOM 540 O O . VAL A 1 69 ? 4.941 -52.656 -15.773 1 95.81 69 VAL A O 1
ATOM 543 N N . ASP A 1 70 ? 4.672 -53.5 -17.922 1 95.31 70 ASP A N 1
ATOM 544 C CA . ASP A 1 70 ? 4.645 -52.188 -18.562 1 95.31 70 ASP A CA 1
ATOM 545 C C . ASP A 1 70 ? 3.395 -51.406 -18.156 1 95.31 70 ASP A C 1
ATOM 547 O O . ASP A 1 70 ? 3.453 -50.188 -17.953 1 95.31 70 ASP A O 1
ATOM 551 N N . GLU A 1 71 ? 2.314 -52.094 -18.016 1 95.5 71 GLU A N 1
ATOM 552 C CA . GLU A 1 71 ? 1.082 -51.438 -17.594 1 95.5 71 GLU A CA 1
ATOM 553 C C . GLU A 1 71 ? 1.237 -50.844 -16.188 1 95.5 71 GLU A C 1
ATOM 555 O O . GLU A 1 71 ? 0.838 -49.688 -15.961 1 95.5 71 GLU A O 1
ATOM 560 N N . ASP A 1 72 ? 1.833 -51.562 -15.32 1 95.56 72 ASP A N 1
ATOM 561 C CA . ASP A 1 72 ? 2.061 -51.094 -13.961 1 95.56 72 ASP A CA 1
ATOM 562 C C . ASP A 1 72 ? 2.975 -49.875 -13.945 1 95.56 72 ASP A C 1
ATOM 564 O O . ASP A 1 72 ? 2.754 -48.938 -13.18 1 95.56 72 ASP A O 1
ATOM 568 N N . ALA A 1 73 ? 3.973 -49.906 -14.734 1 96.81 73 ALA A N 1
ATOM 569 C CA . ALA A 1 73 ? 4.898 -48.781 -14.812 1 96.81 73 ALA A CA 1
ATOM 570 C C . ALA A 1 73 ? 4.188 -47.531 -15.297 1 96.81 73 ALA A C 1
ATOM 572 O O . ALA A 1 73 ? 4.402 -46.438 -14.75 1 96.81 73 ALA A O 1
ATOM 573 N N . ILE A 1 74 ? 3.264 -47.656 -16.281 1 96.75 74 ILE A N 1
ATOM 574 C CA . ILE A 1 74 ? 2.516 -46.531 -16.797 1 96.75 74 ILE A CA 1
ATOM 575 C C . ILE A 1 74 ? 1.562 -46 -15.734 1 96.75 74 ILE A C 1
ATOM 577 O O . ILE A 1 74 ? 1.408 -44.781 -15.57 1 96.75 74 ILE A O 1
ATOM 581 N N . TRP A 1 75 ? 1.034 -46.938 -14.914 1 95.69 75 TRP A N 1
ATOM 582 C CA . TRP A 1 75 ? 0.125 -46.562 -13.844 1 95.69 75 TRP A CA 1
ATOM 583 C C . TRP A 1 75 ? 0.86 -45.75 -12.773 1 95.69 75 TRP A C 1
ATOM 585 O O . TRP A 1 75 ? 0.349 -44.75 -12.281 1 95.69 75 TRP A O 1
ATOM 595 N N . GLN A 1 76 ? 2.027 -46.125 -12.5 1 97.5 76 GLN A N 1
ATOM 596 C CA . GLN A 1 76 ? 2.824 -45.375 -11.516 1 97.5 76 GLN A CA 1
ATOM 597 C C . GLN A 1 76 ? 3.16 -43.969 -12.023 1 97.5 76 GLN A C 1
ATOM 599 O O . GLN A 1 76 ? 3.18 -43.031 -11.242 1 97.5 76 GLN A O 1
ATOM 604 N N . LEU A 1 77 ? 3.418 -43.875 -13.32 1 98.31 77 LEU A N 1
ATOM 605 C CA . LEU A 1 77 ? 3.709 -42.562 -13.914 1 98.31 77 LEU A CA 1
ATOM 606 C C . LEU A 1 77 ? 2.48 -41.656 -13.883 1 98.31 77 LEU A C 1
ATOM 608 O O . LEU A 1 77 ? 2.596 -40.469 -13.625 1 98.31 77 LEU A O 1
ATOM 612 N N . ILE A 1 78 ? 1.292 -42.188 -14.031 1 98.31 78 ILE A N 1
ATOM 613 C CA . ILE A 1 78 ? 0.045 -41.438 -13.969 1 98.31 78 ILE A CA 1
ATOM 614 C C . ILE A 1 78 ? -0.151 -40.875 -12.562 1 98.31 78 ILE A C 1
ATOM 616 O O . ILE A 1 78 ? -0.476 -39.688 -12.398 1 98.31 78 ILE A O 1
ATOM 620 N N . LEU A 1 79 ? 0.144 -41.625 -11.586 1 98.31 79 LEU A N 1
ATOM 621 C CA . LEU A 1 79 ? 0.007 -41.188 -10.195 1 98.31 79 LEU A CA 1
ATOM 622 C C . LEU A 1 79 ? 0.964 -40.062 -9.891 1 98.31 79 LEU A C 1
ATOM 624 O O . LEU A 1 79 ? 0.583 -39.094 -9.234 1 98.31 79 LEU A O 1
ATOM 628 N N . ARG A 1 80 ? 2.17 -40.219 -10.398 1 98.56 80 ARG A N 1
ATOM 629 C CA . ARG A 1 80 ? 3.176 -39.188 -10.172 1 98.56 80 ARG A CA 1
ATOM 630 C C . ARG A 1 80 ? 2.777 -37.875 -10.852 1 98.56 80 ARG A C 1
ATOM 632 O O . ARG A 1 80 ? 2.941 -36.812 -10.281 1 98.56 80 ARG A O 1
ATOM 639 N N . ARG A 1 81 ? 2.174 -37.938 -12 1 98.75 81 ARG A N 1
ATOM 640 C CA . ARG A 1 81 ? 1.752 -36.75 -12.734 1 98.75 81 ARG A CA 1
ATOM 641 C C . ARG A 1 81 ? 0.521 -36.125 -12.094 1 98.75 81 ARG A C 1
ATOM 643 O O . ARG A 1 81 ? 0.361 -34.906 -12.109 1 98.75 81 ARG A O 1
ATOM 650 N N . ARG A 1 82 ? -0.312 -37 -11.562 1 98.81 82 ARG A N 1
ATOM 651 C CA . ARG A 1 82 ? -1.461 -36.469 -10.836 1 98.81 82 ARG A CA 1
ATOM 652 C C . ARG A 1 82 ? -1.015 -35.625 -9.641 1 98.81 82 ARG A C 1
ATOM 654 O O . ARG A 1 82 ? -1.558 -34.562 -9.398 1 98.81 82 ARG A O 1
ATOM 661 N N . GLN A 1 83 ? -0.034 -36.156 -8.969 1 98.62 83 GLN A N 1
ATOM 662 C CA . GLN A 1 83 ? 0.5 -35.406 -7.832 1 98.62 83 GLN A CA 1
ATOM 663 C C . GLN A 1 83 ? 1.126 -34.094 -8.273 1 98.62 83 GLN A C 1
ATOM 665 O O . GLN A 1 83 ? 1.004 -33.094 -7.59 1 98.62 83 GLN A O 1
ATOM 670 N N . GLU A 1 84 ? 1.779 -34.094 -9.359 1 98.62 84 GLU A N 1
ATOM 671 C CA . GLU A 1 84 ? 2.359 -32.875 -9.922 1 98.62 84 GLU A CA 1
ATOM 672 C C . GLU A 1 84 ? 1.283 -31.844 -10.211 1 98.62 84 GLU A C 1
ATOM 674 O O . GLU A 1 84 ? 1.46 -30.672 -9.906 1 98.62 84 GLU A O 1
ATOM 679 N N . VAL A 1 85 ? 0.132 -32.281 -10.719 1 98.81 85 VAL A N 1
ATOM 680 C CA . VAL A 1 85 ? -0.974 -31.375 -11.023 1 98.81 85 VAL A CA 1
ATOM 681 C C . VAL A 1 85 ? -1.495 -30.734 -9.734 1 98.81 85 VAL A C 1
ATOM 683 O O . VAL A 1 85 ? -1.754 -29.531 -9.688 1 98.81 85 VAL A O 1
ATOM 686 N N . ILE A 1 86 ? -1.578 -31.562 -8.719 1 98.62 86 ILE A N 1
ATOM 687 C CA . ILE A 1 86 ? -2.055 -31.078 -7.426 1 98.62 86 ILE A CA 1
ATOM 688 C C . ILE A 1 86 ? -1.082 -30.047 -6.871 1 98.62 86 ILE A C 1
ATOM 690 O O . ILE A 1 86 ? -1.498 -28.984 -6.41 1 98.62 86 ILE A O 1
ATOM 694 N N . ASP A 1 87 ? 0.194 -30.266 -6.957 1 98.44 87 ASP A N 1
ATOM 695 C CA . ASP A 1 87 ? 1.209 -29.359 -6.445 1 98.44 87 ASP A CA 1
ATOM 696 C C . ASP A 1 87 ? 1.217 -28.047 -7.227 1 98.44 87 ASP A C 1
ATOM 698 O O . ASP A 1 87 ? 1.308 -26.969 -6.641 1 98.44 87 ASP A O 1
ATOM 702 N N . ARG A 1 88 ? 1.052 -28.156 -8.523 1 98.5 88 ARG A N 1
ATOM 703 C CA . ARG A 1 88 ? 1.036 -26.969 -9.367 1 98.5 88 ARG A CA 1
ATOM 704 C C . ARG A 1 88 ? -0.224 -26.141 -9.125 1 98.5 88 ARG A C 1
ATOM 706 O O . ARG A 1 88 ? -0.192 -24.922 -9.203 1 98.5 88 ARG A O 1
ATOM 713 N N . ARG A 1 89 ? -1.285 -26.812 -8.844 1 98.62 89 ARG A N 1
ATOM 714 C CA . ARG A 1 89 ? -2.52 -26.109 -8.516 1 98.62 89 ARG A CA 1
ATOM 715 C C . ARG A 1 89 ? -2.367 -25.312 -7.227 1 98.62 89 ARG A C 1
ATOM 717 O O . ARG A 1 89 ? -2.814 -24.156 -7.148 1 98.62 89 ARG A O 1
ATOM 724 N N . LYS A 1 90 ? -1.755 -25.875 -6.254 1 98 90 LYS A N 1
ATOM 725 C CA . LYS A 1 90 ? -1.501 -25.172 -5 1 98 90 LYS A CA 1
ATOM 726 C C . LYS A 1 90 ? -0.653 -23.922 -5.23 1 98 90 LYS A C 1
ATOM 728 O O . LYS A 1 90 ? -0.943 -22.859 -4.684 1 98 90 LYS A O 1
ATOM 733 N N . ASP A 1 91 ? 0.365 -24.094 -6.035 1 96.62 91 ASP A N 1
ATOM 734 C CA . ASP A 1 91 ? 1.22 -22.953 -6.363 1 96.62 91 ASP A CA 1
ATOM 735 C C . ASP A 1 91 ? 0.422 -21.844 -7.043 1 96.62 91 ASP A C 1
ATOM 737 O O . ASP A 1 91 ? 0.555 -20.672 -6.688 1 96.62 91 ASP A O 1
ATOM 741 N N . TYR A 1 92 ? -0.331 -22.297 -8.008 1 97.62 92 TYR A N 1
ATOM 742 C CA . TYR A 1 92 ? -1.179 -21.375 -8.75 1 97.62 92 TYR A CA 1
ATOM 743 C C . TYR A 1 92 ? -2.105 -20.625 -7.801 1 97.62 92 TYR A C 1
ATOM 745 O O . TYR A 1 92 ? -2.238 -19.391 -7.898 1 97.62 92 TYR A O 1
ATOM 753 N N . LYS A 1 93 ? -2.76 -21.266 -6.902 1 98.31 93 LYS A N 1
ATOM 754 C CA . LYS A 1 93 ? -3.697 -20.656 -5.969 1 98.31 93 LYS A CA 1
ATOM 755 C C . LYS A 1 93 ? -2.982 -19.688 -5.023 1 98.31 93 LYS A C 1
ATOM 757 O O . LYS A 1 93 ? -3.527 -18.656 -4.66 1 98.31 93 LYS A O 1
ATOM 762 N N . ARG A 1 94 ? -1.833 -20.062 -4.641 1 97 94 ARG A N 1
ATOM 763 C CA . ARG A 1 94 ? -1.035 -19.188 -3.783 1 97 94 ARG A CA 1
ATOM 764 C C . ARG A 1 94 ? -0.708 -17.875 -4.488 1 97 94 ARG A C 1
ATOM 766 O O . ARG A 1 94 ? -0.9 -16.797 -3.924 1 97 94 ARG A O 1
ATOM 773 N N . PHE A 1 95 ? -0.282 -17.953 -5.699 1 97.69 95 PHE A N 1
ATOM 774 C CA . PHE A 1 95 ? 0.112 -16.75 -6.426 1 97.69 95 PHE A CA 1
ATOM 775 C C . PHE A 1 95 ? -1.111 -15.93 -6.824 1 97.69 95 PHE A C 1
ATOM 777 O O . PHE A 1 95 ? -1.039 -14.703 -6.918 1 97.69 95 PHE A O 1
ATOM 784 N N . GLU A 1 96 ? -2.219 -16.594 -7.004 1 98.44 96 GLU A N 1
ATOM 785 C CA . GLU A 1 96 ? -3.465 -15.867 -7.238 1 98.44 96 GLU A CA 1
ATOM 786 C C . GLU A 1 96 ? -3.832 -15 -6.039 1 98.44 96 GLU A C 1
ATOM 788 O O . GLU A 1 96 ? -4.242 -13.852 -6.203 1 98.44 96 GLU A O 1
ATOM 793 N N . SER A 1 97 ? -3.672 -15.516 -4.918 1 98.25 97 SER A N 1
ATOM 794 C CA . SER A 1 97 ? -3.947 -14.758 -3.701 1 98.25 97 SER A CA 1
ATOM 795 C C . SER A 1 97 ? -3.012 -13.562 -3.566 1 98.25 97 SER A C 1
ATOM 797 O O . SER A 1 97 ? -3.445 -12.461 -3.219 1 98.25 97 SER A O 1
ATOM 799 N N . CYS A 1 98 ? -1.814 -13.789 -3.852 1 97.94 98 CYS A N 1
ATOM 800 C CA . CYS A 1 98 ? -0.85 -12.695 -3.82 1 97.94 98 CYS A CA 1
ATOM 801 C C . CYS A 1 98 ? -1.233 -11.602 -4.809 1 97.94 98 CYS A C 1
ATOM 803 O O . CYS A 1 98 ? -1.165 -10.414 -4.488 1 97.94 98 CYS A O 1
ATOM 805 N N . TRP A 1 99 ? -1.614 -12.062 -5.961 1 98.5 99 TRP A N 1
ATOM 806 C CA . TRP A 1 99 ? -1.972 -11.133 -7.023 1 98.5 99 TRP A CA 1
ATOM 807 C C . TRP A 1 99 ? -3.184 -10.289 -6.629 1 98.5 99 TRP A C 1
ATOM 809 O O . TRP A 1 99 ? -3.219 -9.086 -6.879 1 98.5 99 TRP A O 1
ATOM 819 N N . MET A 1 100 ? -4.133 -10.789 -5.938 1 98 100 MET A N 1
ATOM 820 C CA . MET A 1 100 ? -5.32 -10.07 -5.48 1 98 100 MET A CA 1
ATOM 821 C C . MET A 1 100 ? -4.949 -9.008 -4.449 1 98 100 MET A C 1
ATOM 823 O O . MET A 1 100 ? -5.477 -7.895 -4.48 1 98 100 MET A O 1
ATOM 827 N N . LYS A 1 101 ? -4.051 -9.352 -3.605 1 97.56 101 LYS A N 1
ATOM 828 C CA . LYS A 1 101 ? -3.578 -8.375 -2.627 1 97.56 101 LYS A CA 1
ATOM 829 C C . LYS A 1 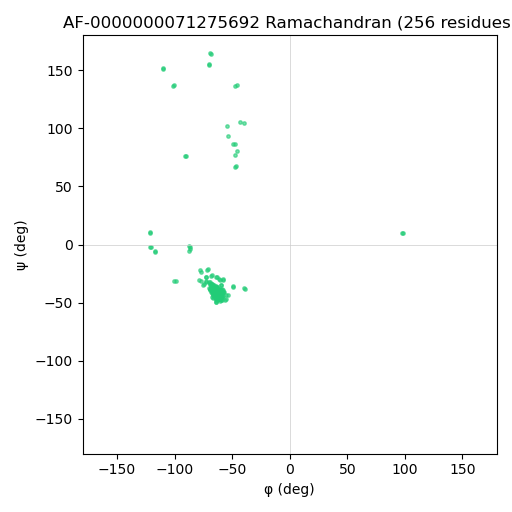101 ? -2.797 -7.254 -3.303 1 97.56 101 LYS A C 1
ATOM 831 O O . LYS A 1 101 ? -2.893 -6.094 -2.898 1 97.56 101 LYS A O 1
ATOM 836 N N . ALA A 1 102 ? -2.061 -7.617 -4.324 1 98.5 102 ALA A N 1
ATOM 837 C CA . ALA A 1 102 ? -1.288 -6.617 -5.055 1 98.5 102 ALA A CA 1
ATOM 838 C C . ALA A 1 102 ? -2.207 -5.605 -5.734 1 98.5 102 ALA A C 1
ATOM 840 O O . ALA A 1 102 ? -1.9 -4.414 -5.781 1 98.5 102 ALA A O 1
ATOM 841 N N . ILE A 1 103 ? -3.316 -6.047 -6.215 1 97.88 103 ILE A N 1
ATOM 842 C CA . ILE A 1 103 ? -4.293 -5.16 -6.836 1 97.88 103 ILE A CA 1
ATOM 843 C C . ILE A 1 103 ? -4.824 -4.168 -5.805 1 97.88 103 ILE A C 1
ATOM 845 O O . ILE A 1 103 ? -4.844 -2.959 -6.055 1 97.88 103 ILE A O 1
ATOM 849 N N . ASP A 1 104 ? -5.16 -4.719 -4.688 1 97.62 104 ASP A N 1
ATOM 850 C CA . ASP A 1 104 ? -5.672 -3.863 -3.623 1 97.62 104 ASP A CA 1
ATOM 851 C C . ASP A 1 104 ? -4.621 -2.848 -3.182 1 97.62 104 ASP A C 1
ATOM 853 O O . ASP A 1 104 ? -4.938 -1.685 -2.928 1 97.62 104 ASP A O 1
ATOM 857 N N . LEU A 1 105 ? -3.438 -3.271 -3.068 1 98 105 LEU A N 1
ATO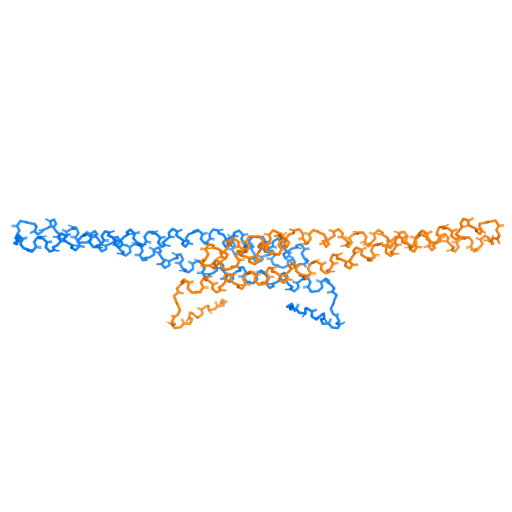M 858 C CA . LEU A 1 105 ? -2.336 -2.393 -2.695 1 98 105 LEU A CA 1
ATOM 859 C C . LEU A 1 105 ? -2.146 -1.289 -3.73 1 98 105 LEU A C 1
ATOM 861 O O . LEU A 1 105 ? -1.934 -0.127 -3.375 1 98 105 LEU A O 1
ATOM 865 N N . SER A 1 106 ? -2.182 -1.619 -4.953 1 97.38 106 SER A N 1
ATOM 866 C CA . SER A 1 106 ? -1.991 -0.648 -6.027 1 97.38 106 SER A CA 1
ATOM 867 C C . SER A 1 106 ? -3.094 0.406 -6.02 1 97.38 106 SER A C 1
ATOM 869 O O . SER A 1 106 ? -2.824 1.595 -6.207 1 97.38 106 SER A O 1
ATOM 871 N N . LYS A 1 107 ? -4.254 -0.036 -5.762 1 96.69 107 LYS A N 1
ATOM 872 C CA . LYS A 1 107 ? -5.379 0.891 -5.676 1 96.69 107 LYS A CA 1
ATOM 873 C C . LYS A 1 107 ? -5.199 1.867 -4.52 1 96.69 107 LYS A C 1
ATOM 875 O O . LYS A 1 107 ? -5.352 3.078 -4.691 1 96.69 107 LYS A O 1
ATOM 880 N N . LEU A 1 108 ? -4.887 1.293 -3.365 1 97.12 108 LEU A N 1
ATOM 881 C CA . LEU A 1 108 ? -4.738 2.135 -2.184 1 97.12 108 LEU A CA 1
ATOM 882 C C . LEU A 1 108 ? -3.557 3.086 -2.336 1 97.12 108 LEU A C 1
ATOM 884 O O . LEU A 1 108 ? -3.621 4.238 -1.901 1 97.12 108 LEU A O 1
ATOM 888 N N . ALA A 1 109 ? -2.488 2.594 -2.961 1 97.62 109 ALA A N 1
ATOM 889 C CA . ALA A 1 109 ? -1.322 3.438 -3.209 1 97.62 109 ALA A CA 1
ATOM 890 C C . ALA A 1 109 ? -1.67 4.598 -4.137 1 97.62 109 ALA A C 1
ATOM 892 O O . ALA A 1 109 ? -1.192 5.719 -3.947 1 97.62 109 ALA A O 1
ATOM 893 N N . THR A 1 110 ? -2.451 4.352 -5.164 1 96.5 110 THR A N 1
ATOM 894 C CA . THR A 1 110 ? -2.898 5.387 -6.09 1 96.5 110 THR A CA 1
ATOM 895 C C . THR A 1 110 ? -3.74 6.434 -5.359 1 96.5 110 THR A C 1
ATOM 897 O O . THR A 1 110 ? -3.584 7.633 -5.59 1 96.5 110 THR A O 1
ATOM 900 N N . GLU A 1 111 ? -4.605 5.953 -4.445 1 95.38 111 GLU A N 1
ATOM 901 C CA . GLU A 1 111 ? -5.414 6.867 -3.646 1 95.38 111 GLU A CA 1
ATOM 902 C C . GLU A 1 111 ? -4.539 7.719 -2.73 1 95.38 111 GLU A C 1
ATOM 904 O O . GLU A 1 111 ? -4.773 8.922 -2.582 1 95.38 111 GLU A O 1
ATOM 909 N N . ALA A 1 112 ? -3.58 7.043 -2.139 1 96.75 112 ALA A N 1
ATOM 910 C CA . ALA A 1 112 ? -2.656 7.758 -1.26 1 96.75 112 ALA A CA 1
ATOM 911 C C . ALA A 1 112 ? -1.901 8.844 -2.021 1 96.75 112 ALA A C 1
ATOM 913 O O . ALA A 1 112 ? -1.717 9.953 -1.513 1 96.75 112 ALA A O 1
ATOM 914 N N . ALA A 1 113 ? -1.506 8.523 -3.197 1 96.38 113 ALA A N 1
ATOM 915 C CA . ALA A 1 113 ? -0.787 9.5 -4.016 1 96.38 113 ALA A CA 1
ATOM 916 C C . ALA A 1 113 ? -1.669 10.703 -4.34 1 96.38 113 ALA A C 1
ATOM 918 O O . ALA A 1 113 ? -1.226 11.852 -4.25 1 96.38 113 ALA A O 1
ATOM 919 N N . PHE A 1 114 ? -2.92 10.469 -4.66 1 94.44 114 PHE A N 1
ATOM 920 C CA . PHE A 1 114 ? -3.867 11.539 -4.934 1 94.44 114 PHE A CA 1
ATOM 921 C C . PHE A 1 114 ? -4.055 12.43 -3.709 1 94.44 114 PHE A C 1
ATOM 923 O O . PHE A 1 114 ? -4.008 13.656 -3.809 1 94.44 114 PHE A O 1
ATOM 930 N N . ASN A 1 115 ? -4.188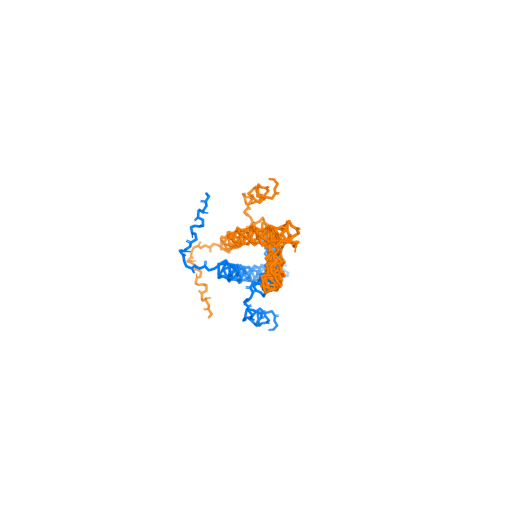 11.734 -2.6 1 95 115 ASN A N 1
ATOM 931 C CA . ASN A 1 115 ? -4.387 12.438 -1.338 1 95 115 ASN A CA 1
ATOM 932 C C . ASN A 1 115 ? -3.172 13.289 -0.973 1 95 115 ASN A C 1
ATOM 934 O O . ASN A 1 115 ? -3.311 14.344 -0.345 1 95 115 ASN A O 1
ATOM 938 N N . ALA A 1 116 ? -1.989 12.852 -1.449 1 95.44 116 ALA A N 1
ATOM 939 C CA . ALA A 1 116 ? -0.738 13.539 -1.145 1 95.44 116 ALA A CA 1
ATOM 940 C C . ALA A 1 116 ? -0.468 14.656 -2.15 1 95.44 116 ALA A C 1
ATOM 942 O O . ALA A 1 116 ? 0.543 15.359 -2.055 1 95.44 116 ALA A O 1
ATOM 943 N N . GLY A 1 117 ? -1.325 14.852 -3.15 1 92.19 117 GLY A N 1
ATOM 944 C CA . GLY A 1 117 ? -1.181 15.953 -4.09 1 92.19 117 GLY A CA 1
ATOM 945 C C . GLY A 1 117 ? -0.507 15.547 -5.387 1 92.19 117 GLY A C 1
ATOM 946 O O . GLY A 1 117 ? -0.056 16.406 -6.152 1 92.19 117 GLY A O 1
ATOM 947 N N . ASN A 1 118 ? -0.322 14.203 -5.59 1 87.81 118 ASN A N 1
ATOM 948 C CA . ASN A 1 118 ? 0.235 13.688 -6.84 1 87.81 118 ASN A CA 1
ATOM 949 C C . ASN A 1 118 ? -0.86 13.375 -7.855 1 87.81 118 ASN A C 1
ATOM 951 O O . ASN A 1 118 ? -1.416 12.281 -7.855 1 87.81 118 ASN A O 1
ATOM 955 N N . SER A 1 119 ? -1.413 14.336 -8.461 1 69.12 119 SER A N 1
ATOM 956 C CA . SER A 1 119 ? -2.52 14.188 -9.398 1 69.12 119 SER A CA 1
ATOM 957 C C . SER A 1 119 ? -2.115 13.328 -10.594 1 69.12 119 SER A C 1
ATOM 959 O O . SER A 1 119 ? -2.967 12.711 -11.242 1 69.12 119 SER A O 1
ATOM 961 N N . HIS A 1 120 ? -0.924 13.375 -10.891 1 60.12 120 HIS A N 1
ATOM 962 C CA . HIS A 1 120 ? -0.513 12.688 -12.109 1 60.12 120 HIS A CA 1
ATOM 963 C C . HIS A 1 120 ? -0.638 11.18 -11.961 1 60.12 120 HIS A C 1
ATOM 965 O O . HIS A 1 120 ? -0.931 10.477 -12.938 1 60.12 120 HIS A O 1
ATOM 971 N N . LEU A 1 121 ? -0.533 10.656 -10.766 1 60.19 121 LEU A N 1
ATOM 972 C CA . LEU A 1 121 ? -0.461 9.211 -10.586 1 60.19 121 LEU A CA 1
ATOM 973 C C . LEU A 1 121 ? -1.841 8.578 -10.727 1 60.19 121 LEU A C 1
ATOM 975 O O . LEU A 1 121 ? -1.954 7.398 -11.062 1 60.19 121 LEU A O 1
ATOM 979 N N . LEU A 1 122 ? -2.861 9.344 -10.508 1 59.03 122 LEU A N 1
ATOM 980 C CA . LEU A 1 122 ? -4.195 8.828 -10.781 1 59.03 122 LEU A CA 1
ATOM 981 C C . LEU A 1 122 ? -4.316 8.375 -12.234 1 59.03 122 LEU A C 1
ATOM 983 O O . LEU A 1 122 ? -4.918 7.332 -12.516 1 59.03 122 LEU A O 1
ATOM 987 N N . GLU A 1 123 ? -3.723 9.188 -13.047 1 55.59 123 GLU A N 1
ATOM 988 C CA . GLU A 1 123 ? -3.785 8.852 -14.469 1 55.59 123 GLU A CA 1
ATOM 989 C C . GLU A 1 123 ? -3.084 7.527 -14.758 1 55.59 123 GLU A C 1
ATOM 991 O O . GLU A 1 123 ? -3.582 6.715 -15.539 1 55.59 123 GLU A O 1
ATOM 996 N N . GLN A 1 124 ? -2.016 7.406 -14.164 1 54.38 124 GLN A N 1
ATOM 997 C CA . GLN A 1 124 ? -1.274 6.172 -14.414 1 54.38 124 GLN A CA 1
ATOM 998 C C . GLN A 1 124 ? -2.021 4.961 -13.867 1 54.38 124 GLN A C 1
ATOM 1000 O O . GLN A 1 124 ? -2.045 3.902 -14.5 1 54.38 124 GLN A O 1
ATOM 1005 N N . ALA A 1 125 ? -2.5 5.055 -12.672 1 57.22 125 ALA A N 1
ATOM 1006 C CA . ALA A 1 125 ? -3.27 3.967 -12.07 1 57.22 125 ALA A CA 1
ATOM 1007 C C . ALA A 1 125 ? -4.426 3.549 -12.977 1 57.22 125 ALA A C 1
ATOM 1009 O O . ALA A 1 125 ? -4.691 2.357 -13.141 1 57.22 125 ALA A O 1
ATOM 1010 N N . PHE A 1 126 ? -5.09 4.535 -13.516 1 54.28 126 PHE A N 1
ATOM 1011 C CA . PHE A 1 126 ? -6.148 4.23 -14.469 1 54.28 126 PHE A CA 1
ATOM 1012 C C . PHE A 1 126 ? -5.602 3.436 -15.648 1 54.28 126 PHE A C 1
ATOM 1014 O O . PHE A 1 126 ? -6.246 2.502 -16.125 1 54.28 126 PHE A O 1
ATOM 1021 N N . ASN A 1 127 ? -4.57 3.814 -15.945 1 52.22 127 ASN A N 1
ATOM 1022 C CA . ASN A 1 127 ? -4.02 3.174 -17.141 1 52.22 127 ASN A CA 1
ATOM 1023 C C . ASN A 1 127 ? -3.59 1.738 -16.844 1 52.22 127 ASN A C 1
ATOM 1025 O O . ASN A 1 127 ? -3.619 0.889 -17.75 1 52.22 127 ASN A O 1
ATOM 1029 N N . ASN A 1 128 ? -3.211 1.585 -15.75 1 50.25 128 ASN A N 1
ATOM 1030 C CA . ASN A 1 128 ? -2.758 0.237 -15.43 1 50.25 128 ASN A CA 1
ATOM 1031 C C . ASN A 1 128 ? -3.934 -0.708 -15.195 1 50.25 128 ASN A C 1
ATOM 1033 O O . ASN A 1 128 ? -3.811 -1.918 -15.398 1 50.25 128 ASN A O 1
ATOM 1037 N N . PHE A 1 129 ? -4.953 -0.188 -14.711 1 52.31 129 PHE A N 1
ATOM 1038 C CA . PHE A 1 129 ? -6.051 -1.077 -14.352 1 52.31 129 PHE A CA 1
ATOM 1039 C C . PHE A 1 129 ? -7.113 -1.09 -15.453 1 52.31 129 PHE A C 1
ATOM 1041 O O . PHE A 1 129 ? -7.859 -2.062 -15.586 1 52.31 129 PHE A O 1
ATOM 1048 N N . PHE A 1 130 ? -7.305 0.042 -16.203 1 46 130 PHE A N 1
ATOM 1049 C CA . PHE A 1 130 ? -8.273 0.064 -17.297 1 46 130 PHE A CA 1
ATOM 1050 C C . PHE A 1 130 ? -7.57 0.139 -18.656 1 46 130 PHE A C 1
ATOM 1052 O O . PHE A 1 130 ? -6.523 0.78 -18.781 1 46 130 PHE A O 1
ATOM 1059 N N . MET B 1 1 ? 9.023 0.626 -19.828 1 24.67 1 MET B N 1
ATOM 1060 C CA . MET B 1 1 ? 8.688 -0.742 -19.438 1 24.67 1 MET B CA 1
ATOM 1061 C C . MET B 1 1 ? 9.805 -1.371 -18.625 1 24.67 1 MET B C 1
ATOM 1063 O O . MET B 1 1 ? 10.93 -1.517 -19.109 1 24.67 1 MET B O 1
ATOM 1067 N N . LEU B 1 2 ? 9.875 -0.993 -17.328 1 33.91 2 LEU B N 1
ATOM 1068 C CA . LEU B 1 2 ? 10.969 -1.483 -16.5 1 33.91 2 LEU B CA 1
ATOM 1069 C C . LEU B 1 2 ? 11.141 -2.99 -16.672 1 33.91 2 LEU B C 1
ATOM 1071 O O . LEU B 1 2 ? 10.18 -3.748 -16.547 1 33.91 2 LEU B O 1
ATOM 1075 N N . GLN B 1 3 ? 11.891 -3.207 -17.656 1 36.47 3 GLN B N 1
ATOM 1076 C CA . GLN B 1 3 ? 12.312 -4.57 -17.953 1 36.47 3 GLN B CA 1
ATOM 1077 C C . GLN B 1 3 ? 12.781 -5.293 -16.688 1 36.47 3 GLN B C 1
ATOM 1079 O O . GLN B 1 3 ? 13.648 -4.797 -15.977 1 36.47 3 GLN B O 1
ATOM 1084 N N . PHE B 1 4 ? 11.805 -5.809 -15.891 1 42.59 4 PHE B N 1
ATOM 1085 C CA . PHE B 1 4 ? 12.18 -6.707 -14.805 1 42.59 4 PHE B CA 1
ATOM 1086 C C . PHE B 1 4 ? 13.156 -7.773 -15.289 1 42.59 4 PHE B C 1
ATOM 1088 O O . PHE B 1 4 ? 12.766 -8.672 -16.047 1 42.59 4 PHE B O 1
ATOM 1095 N N . THR B 1 5 ? 14.25 -7.379 -15.617 1 40.44 5 THR B N 1
ATOM 1096 C CA . THR B 1 5 ? 15.242 -8.422 -15.883 1 40.44 5 THR B CA 1
ATOM 1097 C C . THR B 1 5 ? 15.359 -9.367 -14.695 1 40.44 5 THR B C 1
ATOM 1099 O O . THR B 1 5 ? 15.586 -8.93 -13.57 1 40.44 5 THR B O 1
ATOM 1102 N N . LYS B 1 6 ? 14.656 -10.375 -14.727 1 51.66 6 LYS B N 1
ATOM 1103 C CA . LYS B 1 6 ? 14.789 -11.445 -13.742 1 51.66 6 LYS B CA 1
ATOM 1104 C C . LYS B 1 6 ? 16.25 -11.703 -13.406 1 51.66 6 LYS B C 1
ATOM 1106 O O . LYS B 1 6 ? 17.062 -12.016 -14.289 1 51.66 6 LYS B O 1
ATOM 1111 N N . PRO B 1 7 ? 16.688 -11.281 -12.305 1 51.16 7 PRO B N 1
ATOM 1112 C CA . PRO B 1 7 ? 18.031 -11.828 -12.086 1 51.16 7 PRO B CA 1
ATOM 1113 C C . PRO B 1 7 ? 18.109 -13.328 -12.391 1 51.16 7 PRO B C 1
ATOM 1115 O O . PRO B 1 7 ? 17.109 -14.031 -12.289 1 51.16 7 PRO B O 1
ATOM 1118 N N . GLU B 1 8 ? 19.047 -13.906 -13.023 1 52.59 8 GLU B N 1
ATOM 1119 C CA . GLU B 1 8 ? 19.328 -15.219 -13.602 1 52.59 8 GLU B CA 1
ATOM 1120 C C . GLU B 1 8 ? 18.797 -16.344 -12.703 1 52.59 8 GLU B C 1
ATOM 1122 O O . GLU B 1 8 ? 18.297 -17.344 -13.195 1 52.59 8 GLU B O 1
ATOM 1127 N N . ASN B 1 9 ? 18.938 -16.156 -11.133 1 61.38 9 ASN B N 1
ATOM 1128 C CA . ASN B 1 9 ? 18.797 -17.344 -10.312 1 61.38 9 ASN B CA 1
ATOM 1129 C C . ASN B 1 9 ? 17.656 -17.203 -9.305 1 61.38 9 ASN B C 1
ATOM 1131 O O . ASN B 1 9 ? 17.438 -18.094 -8.484 1 61.38 9 ASN B O 1
ATOM 1135 N N . LEU B 1 10 ? 16.797 -16.219 -9.359 1 69.75 10 LEU B N 1
ATOM 1136 C CA . LEU B 1 10 ? 15.82 -16.172 -8.281 1 69.75 10 LEU B CA 1
ATOM 1137 C C . LEU B 1 10 ? 14.477 -16.719 -8.742 1 69.75 10 LEU B C 1
ATOM 1139 O O . LEU B 1 10 ? 14.031 -16.438 -9.852 1 69.75 10 LEU B O 1
ATOM 1143 N N . SER B 1 11 ? 13.898 -17.547 -7.844 1 89.38 11 SER B N 1
ATOM 1144 C CA . SER B 1 11 ? 12.578 -18.109 -8.102 1 89.38 11 SER B CA 1
ATOM 1145 C C . SER B 1 11 ? 11.5 -17.031 -8.016 1 89.38 11 SER B C 1
ATOM 1147 O O . SER B 1 11 ? 11.742 -15.945 -7.469 1 89.38 11 SER B O 1
ATOM 1149 N N . HIS B 1 12 ? 10.477 -17.312 -8.68 1 89 12 HIS B N 1
ATOM 1150 C CA . HIS B 1 12 ? 9.32 -16.422 -8.57 1 89 12 HIS B CA 1
ATOM 1151 C C . HIS B 1 12 ? 8.969 -16.141 -7.113 1 89 12 HIS B C 1
ATOM 1153 O O . HIS B 1 12 ? 8.562 -15.031 -6.77 1 89 12 HIS B O 1
ATOM 1159 N N . LYS B 1 13 ? 9.133 -17.062 -6.363 1 92.12 13 LYS B N 1
ATOM 1160 C CA . LYS B 1 13 ? 8.844 -16.906 -4.941 1 92.12 13 LYS B CA 1
ATOM 1161 C C . LYS B 1 13 ? 9.758 -15.867 -4.305 1 92.12 13 LYS B C 1
ATOM 1163 O O . LYS B 1 13 ? 9.297 -15.008 -3.545 1 92.12 13 LYS B O 1
ATOM 1168 N N . ASP B 1 14 ? 11.016 -15.93 -4.66 1 94.81 14 ASP B N 1
ATOM 1169 C CA . ASP B 1 14 ? 11.984 -14.984 -4.105 1 94.81 14 ASP B CA 1
ATOM 1170 C C . ASP B 1 14 ? 11.688 -13.562 -4.559 1 94.81 14 ASP B C 1
ATOM 1172 O O . ASP B 1 14 ? 11.766 -12.617 -3.764 1 94.81 14 ASP B O 1
ATOM 1176 N N . LEU B 1 15 ? 11.32 -13.414 -5.77 1 94.88 15 LEU B N 1
ATOM 1177 C CA . LEU B 1 15 ? 11.055 -12.094 -6.332 1 94.88 15 LEU B CA 1
ATOM 1178 C C . LEU B 1 15 ? 9.812 -11.477 -5.699 1 94.88 15 LEU B C 1
ATOM 1180 O O . LEU B 1 15 ? 9.812 -10.289 -5.367 1 94.88 15 LEU B O 1
ATOM 1184 N N . VAL B 1 16 ? 8.789 -12.289 -5.5 1 97 16 VAL B N 1
ATOM 1185 C CA . VAL B 1 16 ? 7.562 -11.82 -4.863 1 97 16 VAL B CA 1
ATOM 1186 C C . VAL B 1 16 ? 7.844 -11.445 -3.41 1 97 16 VAL B C 1
ATOM 1188 O O . VAL B 1 16 ? 7.371 -10.414 -2.928 1 97 16 VAL B O 1
ATOM 1191 N N . ARG B 1 17 ? 8.633 -12.227 -2.781 1 95.5 17 ARG B N 1
ATOM 1192 C CA . ARG B 1 17 ? 9.008 -11.961 -1.396 1 95.5 17 ARG B CA 1
ATOM 1193 C C . ARG B 1 17 ? 9.781 -10.648 -1.281 1 95.5 17 ARG B C 1
ATOM 1195 O O . ARG B 1 17 ? 9.492 -9.828 -0.406 1 95.5 17 ARG B O 1
ATOM 1202 N N . ARG B 1 18 ? 10.695 -10.477 -2.131 1 95.12 18 ARG B N 1
ATOM 1203 C CA . ARG B 1 18 ? 11.477 -9.242 -2.111 1 95.12 18 ARG B CA 1
ATOM 1204 C C . ARG B 1 18 ? 10.602 -8.031 -2.412 1 95.12 18 ARG B C 1
ATOM 1206 O O . ARG B 1 18 ? 10.711 -7 -1.75 1 95.12 18 ARG B O 1
ATOM 1213 N N . ALA B 1 19 ? 9.797 -8.18 -3.449 1 97.25 19 ALA B N 1
ATOM 1214 C CA . ALA B 1 19 ? 8.914 -7.078 -3.811 1 97.25 19 ALA B CA 1
ATOM 1215 C C . ALA B 1 19 ? 7.969 -6.73 -2.664 1 97.25 19 ALA B C 1
ATOM 1217 O O . ALA B 1 19 ? 7.652 -5.562 -2.439 1 97.25 19 ALA B O 1
ATOM 1218 N N . SER B 1 20 ? 7.523 -7.719 -1.896 1 97.12 20 SER B N 1
ATOM 1219 C CA . SER B 1 20 ? 6.641 -7.461 -0.764 1 97.12 20 SER B CA 1
ATOM 1220 C C . SER B 1 20 ? 7.363 -6.691 0.337 1 97.12 20 SER B C 1
ATOM 1222 O O . SER B 1 20 ? 6.766 -5.848 1.006 1 97.12 20 SER B O 1
ATOM 1224 N N . SER B 1 21 ? 8.625 -6.957 0.562 1 96.62 21 SER B N 1
ATOM 1225 C CA . SER B 1 21 ? 9.43 -6.23 1.539 1 96.62 21 SER B CA 1
ATOM 1226 C C . SER B 1 21 ? 9.586 -4.766 1.148 1 96.62 21 SER B C 1
ATOM 1228 O O . SER B 1 21 ? 9.547 -3.881 2.006 1 96.62 21 SER B O 1
ATOM 1230 N N . LEU B 1 22 ? 9.75 -4.566 -0.146 1 96.69 22 LEU B N 1
ATOM 1231 C CA . LEU B 1 22 ? 9.883 -3.197 -0.628 1 96.69 22 LEU B CA 1
ATOM 1232 C C . LEU B 1 22 ? 8.594 -2.412 -0.376 1 96.69 22 LEU B C 1
ATOM 1234 O O . LEU B 1 22 ? 8.648 -1.245 0.02 1 96.69 22 LEU B O 1
ATOM 1238 N N . VAL B 1 23 ? 7.445 -3.057 -0.608 1 97.75 23 VAL B N 1
ATOM 1239 C CA . VAL B 1 23 ? 6.164 -2.398 -0.367 1 97.75 23 VAL B CA 1
ATOM 1240 C C . VAL B 1 23 ? 6.016 -2.086 1.12 1 97.75 23 VAL B C 1
ATOM 1242 O O . VAL B 1 23 ? 5.59 -0.99 1.49 1 97.75 23 VAL B O 1
ATOM 1245 N N . THR B 1 24 ? 6.371 -3.033 2.021 1 97.25 24 THR B N 1
ATOM 1246 C CA . THR B 1 24 ? 6.258 -2.822 3.461 1 97.25 24 THR B CA 1
ATOM 1247 C C . THR B 1 24 ? 7.156 -1.676 3.914 1 97.25 24 THR B C 1
ATOM 1249 O O . THR B 1 24 ? 6.723 -0.802 4.668 1 97.25 24 THR B O 1
ATOM 1252 N N . ASN B 1 25 ? 8.375 -1.643 3.355 1 96.56 25 ASN B N 1
ATOM 1253 C CA . ASN B 1 25 ? 9.297 -0.573 3.721 1 96.56 25 ASN B CA 1
ATOM 1254 C C . ASN B 1 25 ? 8.805 0.786 3.234 1 96.56 25 ASN B C 1
ATOM 1256 O O . ASN B 1 25 ? 8.867 1.774 3.965 1 96.56 25 ASN B O 1
ATOM 1260 N N . SER B 1 26 ? 8.281 0.827 2.023 1 97.44 26 SER B N 1
ATOM 1261 C CA . SER B 1 26 ? 7.793 2.09 1.477 1 97.44 26 SER B CA 1
ATOM 1262 C C . SER B 1 26 ? 6.531 2.557 2.195 1 97.44 26 SER B C 1
ATOM 1264 O O . SER B 1 26 ? 6.348 3.754 2.422 1 97.44 26 SER B O 1
ATOM 1266 N N . ALA B 1 27 ? 5.688 1.627 2.541 1 98.12 27 ALA B N 1
ATOM 1267 C CA . ALA B 1 27 ? 4.492 1.971 3.305 1 98.12 27 ALA B CA 1
ATOM 1268 C C . ALA B 1 27 ? 4.859 2.518 4.68 1 98.12 27 ALA B C 1
ATOM 1270 O O . ALA B 1 27 ? 4.273 3.502 5.141 1 98.12 27 ALA B O 1
ATOM 1271 N N . ASN B 1 28 ? 5.848 1.923 5.32 1 96.5 28 ASN B N 1
ATOM 1272 C CA . ASN B 1 28 ? 6.309 2.391 6.621 1 96.5 28 ASN B CA 1
ATOM 1273 C C . ASN B 1 28 ? 6.938 3.777 6.531 1 96.5 28 ASN B C 1
ATOM 1275 O O . ASN B 1 28 ? 6.738 4.613 7.414 1 96.5 28 ASN B O 1
ATOM 1279 N N . THR B 1 29 ? 7.641 3.971 5.48 1 97.19 29 THR B N 1
ATOM 1280 C CA . THR B 1 29 ? 8.211 5.293 5.246 1 97.19 29 THR B CA 1
ATOM 1281 C C . THR B 1 29 ? 7.109 6.328 5.047 1 97.19 29 THR B C 1
ATOM 1283 O O . THR B 1 29 ? 7.168 7.422 5.613 1 97.19 29 THR B O 1
ATOM 1286 N N . TYR B 1 30 ? 6.133 5.992 4.27 1 98.25 30 TYR B N 1
ATOM 1287 C CA . TYR B 1 30 ? 5 6.891 4.066 1 98.25 30 TYR B CA 1
ATOM 1288 C C . TYR B 1 30 ? 4.289 7.176 5.387 1 98.25 30 TYR B C 1
ATOM 1290 O O . TYR B 1 30 ? 3.979 8.328 5.695 1 98.25 30 TYR B O 1
ATOM 1298 N N . LEU B 1 31 ? 4.07 6.141 6.176 1 98.31 31 LEU B N 1
ATOM 1299 C CA . LEU B 1 31 ? 3.439 6.312 7.477 1 98.31 31 LEU B CA 1
ATOM 1300 C C . LEU B 1 31 ? 4.27 7.234 8.367 1 98.31 31 LEU B C 1
ATOM 1302 O O . LEU B 1 31 ? 3.732 8.156 8.984 1 98.31 31 LEU B O 1
ATOM 1306 N N . SER B 1 32 ? 5.535 7.043 8.375 1 97.69 32 SER B N 1
ATOM 1307 C CA . SER B 1 32 ? 6.422 7.863 9.203 1 97.69 32 SER B CA 1
ATOM 1308 C C . SER B 1 32 ? 6.387 9.32 8.766 1 97.69 32 SER B C 1
ATOM 1310 O O . SER B 1 32 ? 6.23 10.219 9.594 1 97.69 32 SER B O 1
ATOM 1312 N N . GLN B 1 33 ? 6.461 9.508 7.434 1 96.81 33 GLN B N 1
ATOM 1313 C CA . GLN B 1 33 ? 6.473 10.875 6.93 1 96.81 33 GLN B CA 1
ATOM 1314 C C . GLN B 1 33 ? 5.137 11.57 7.18 1 96.81 33 GLN B C 1
ATOM 1316 O O . GLN B 1 33 ? 5.102 12.75 7.539 1 96.81 33 GLN B O 1
ATOM 1321 N N . THR B 1 34 ? 4.027 10.867 7.023 1 98.44 34 THR B N 1
ATOM 1322 C CA . THR B 1 34 ? 2.717 11.461 7.258 1 98.44 34 THR B CA 1
ATOM 1323 C C . THR B 1 34 ? 2.504 11.727 8.75 1 98.44 34 THR B C 1
ATOM 1325 O O . THR B 1 34 ? 1.85 12.703 9.125 1 98.44 34 THR B O 1
ATOM 1328 N N . THR B 1 35 ? 3.08 10.883 9.602 1 98.31 35 THR B N 1
ATOM 1329 C CA . THR B 1 35 ? 2.992 11.094 11.039 1 98.31 35 THR B CA 1
ATOM 1330 C C . THR B 1 35 ? 3.709 12.375 11.445 1 98.31 35 THR B C 1
ATOM 1332 O O . THR B 1 35 ? 3.166 13.188 12.203 1 98.31 35 THR B O 1
ATOM 1335 N N . LEU B 1 36 ? 4.852 12.578 10.891 1 97.81 36 LEU B N 1
ATOM 1336 C CA . LEU B 1 36 ? 5.625 13.773 11.211 1 97.81 36 LEU B CA 1
ATOM 1337 C C . LEU B 1 36 ? 4.922 15.031 10.703 1 97.81 36 LEU B C 1
ATOM 1339 O O . LEU B 1 36 ? 4.848 16.031 11.414 1 97.81 36 LEU B O 1
ATOM 1343 N N . ALA B 1 37 ? 4.426 14.945 9.492 1 97.94 37 ALA B N 1
ATOM 1344 C CA . ALA B 1 37 ? 3.699 16.078 8.922 1 97.94 37 ALA B CA 1
ATOM 1345 C C . ALA B 1 37 ? 2.455 16.406 9.742 1 97.94 37 ALA B C 1
ATOM 1347 O O . ALA B 1 37 ? 2.141 17.578 9.969 1 97.94 37 ALA B O 1
ATOM 1348 N N . LEU B 1 38 ? 1.777 15.352 10.18 1 98.56 38 LEU B N 1
ATOM 1349 C CA . LEU B 1 38 ? 0.575 15.547 10.984 1 98.56 38 LEU B CA 1
ATOM 1350 C C . LEU B 1 38 ? 0.914 16.188 12.328 1 98.56 38 LEU B C 1
ATOM 1352 O O . LEU B 1 38 ? 0.277 17.156 12.727 1 98.56 38 LEU B O 1
ATOM 1356 N N . LEU B 1 39 ? 1.947 15.695 12.977 1 98.5 39 LEU B N 1
ATOM 1357 C CA . LEU B 1 39 ? 2.352 16.234 14.266 1 98.5 39 LEU B CA 1
ATOM 1358 C C . LEU B 1 39 ? 2.738 17.703 14.141 1 98.5 39 LEU B C 1
ATOM 1360 O O . LEU B 1 39 ? 2.322 18.531 14.953 1 98.5 39 LEU B O 1
ATOM 1364 N N . ASP B 1 40 ? 3.475 18.031 13.109 1 98.06 40 ASP B N 1
ATOM 1365 C CA . ASP B 1 40 ? 3.867 19.422 12.875 1 98.06 40 ASP B CA 1
ATOM 1366 C C . ASP B 1 40 ? 2.648 20.297 12.609 1 98.06 40 ASP B C 1
ATOM 1368 O O . ASP B 1 40 ? 2.578 21.422 13.086 1 98.06 40 ASP B O 1
ATOM 1372 N N . SER B 1 41 ? 1.753 19.734 11.805 1 98.31 41 SER B N 1
ATOM 1373 C CA . SER B 1 41 ? 0.581 20.531 11.461 1 98.31 41 SER B CA 1
ATOM 1374 C C . SER B 1 41 ? -0.318 20.75 12.672 1 98.31 41 SER B C 1
ATOM 1376 O O . SER B 1 41 ? -0.923 21.812 12.812 1 98.31 41 SER B O 1
ATOM 1378 N N . ILE B 1 42 ? -0.409 19.781 13.57 1 98.69 42 ILE B N 1
ATOM 1379 C CA . ILE B 1 42 ? -1.146 19.922 14.82 1 98.69 42 ILE B CA 1
ATOM 1380 C C . ILE B 1 42 ? -0.489 21.016 15.68 1 98.69 42 ILE B C 1
ATOM 1382 O O . ILE B 1 42 ? -1.171 21.891 16.203 1 98.69 42 ILE B O 1
ATOM 1386 N N . SER B 1 43 ? 0.784 20.969 15.797 1 98.5 43 SER B N 1
ATOM 1387 C CA . SER B 1 43 ? 1.518 21.969 16.562 1 98.5 43 SER B CA 1
ATOM 1388 C C . SER B 1 43 ? 1.316 23.359 15.977 1 98.5 43 SER B C 1
ATOM 1390 O O . SER B 1 43 ? 1.116 24.328 16.719 1 98.5 43 SER B O 1
ATOM 1392 N N . GLY B 1 44 ? 1.424 23.422 14.617 1 98.38 44 GLY B N 1
ATOM 1393 C CA . GLY B 1 44 ? 1.182 24.703 13.969 1 98.38 44 GLY B CA 1
ATOM 1394 C C . GLY B 1 44 ? -0.198 25.266 14.258 1 98.38 44 GLY B C 1
ATOM 1395 O O . GLY B 1 44 ? -0.348 26.469 14.508 1 98.38 44 GLY B O 1
ATOM 1396 N N . TYR B 1 45 ? -1.155 24.406 14.242 1 98.75 45 TYR B N 1
ATOM 1397 C CA . TYR B 1 45 ? -2.529 24.797 14.539 1 98.75 45 TYR B CA 1
ATOM 1398 C C . TYR B 1 45 ? -2.658 25.281 15.977 1 98.75 45 TYR B C 1
ATOM 1400 O O . TYR B 1 45 ? -3.238 26.344 16.234 1 98.75 45 TYR B O 1
ATOM 1408 N N . ASN B 1 46 ? -2.111 24.594 16.922 1 98.81 46 ASN B N 1
ATOM 1409 C CA . ASN B 1 46 ? -2.158 24.953 18.344 1 98.81 46 ASN B CA 1
ATOM 1410 C C . ASN B 1 46 ? -1.478 26.297 18.594 1 98.81 46 ASN B C 1
ATOM 1412 O O . ASN B 1 46 ? -1.987 27.125 19.359 1 98.81 46 ASN B O 1
ATOM 1416 N N . MET B 1 47 ? -0.337 26.484 17.953 1 98.75 47 MET B N 1
ATOM 1417 C CA . MET B 1 47 ? 0.384 27.734 18.109 1 98.75 47 MET B CA 1
ATOM 1418 C C . MET B 1 47 ? -0.445 28.922 17.609 1 98.75 47 MET B C 1
ATOM 1420 O O . MET B 1 47 ? -0.481 29.969 18.234 1 98.75 47 MET B O 1
ATOM 1424 N N . ALA B 1 48 ? -1.048 28.672 16.453 1 98.88 48 ALA B N 1
ATOM 1425 C CA . ALA B 1 48 ? -1.894 29.719 15.891 1 98.88 48 ALA B CA 1
ATOM 1426 C C . ALA B 1 48 ? -3.035 30.078 16.844 1 98.88 48 ALA B C 1
ATOM 1428 O O . ALA B 1 48 ? -3.344 31.25 17.031 1 98.88 48 ALA B O 1
ATOM 1429 N N . ILE B 1 49 ? -3.611 29.109 17.5 1 98.88 49 ILE B N 1
ATOM 1430 C CA . ILE B 1 49 ? -4.703 29.328 18.453 1 98.88 49 ILE B CA 1
ATOM 1431 C C . ILE B 1 49 ? -4.195 30.109 19.656 1 98.88 49 ILE B C 1
ATOM 1433 O O . ILE B 1 49 ? -4.832 31.078 20.078 1 98.88 49 ILE B O 1
ATOM 1437 N N . ASP B 1 50 ? -3.057 29.766 20.109 1 98.81 50 ASP B N 1
ATOM 1438 C CA . ASP B 1 50 ? -2.475 30.438 21.266 1 98.81 50 ASP B CA 1
ATOM 1439 C C . ASP B 1 50 ? -2.229 31.922 20.984 1 98.81 50 ASP B C 1
ATOM 1441 O O . ASP B 1 50 ? -2.496 32.781 21.828 1 98.81 50 ASP B O 1
ATOM 1445 N N . ARG B 1 51 ? -1.666 32.125 19.844 1 98.62 51 ARG B N 1
ATOM 1446 C CA . ARG B 1 51 ? -1.396 33.531 19.453 1 98.62 51 ARG B CA 1
ATOM 1447 C C . ARG B 1 51 ? -2.686 34.312 19.375 1 98.62 51 ARG B C 1
ATOM 1449 O O . ARG B 1 51 ? -2.736 35.469 19.812 1 98.62 51 ARG B O 1
ATOM 1456 N N . LEU B 1 52 ? -3.766 33.719 18.828 1 98.88 52 LEU B N 1
ATOM 1457 C CA . LEU B 1 52 ? -5.055 34.406 18.719 1 98.88 52 LEU B CA 1
ATOM 1458 C C . LEU B 1 52 ? -5.625 34.688 20.109 1 98.88 52 LEU B C 1
ATOM 1460 O O . LEU B 1 52 ? -6.059 35.812 20.391 1 98.88 52 LEU B O 1
ATOM 1464 N N . VAL B 1 53 ? -5.586 33.781 21.016 1 98.75 53 VAL B N 1
ATOM 1465 C CA . VAL B 1 53 ? -6.125 33.906 22.375 1 98.75 53 VAL B CA 1
ATOM 1466 C C . VAL B 1 53 ? -5.355 35 23.125 1 98.75 53 VAL B C 1
ATOM 1468 O O . VAL B 1 53 ? -5.95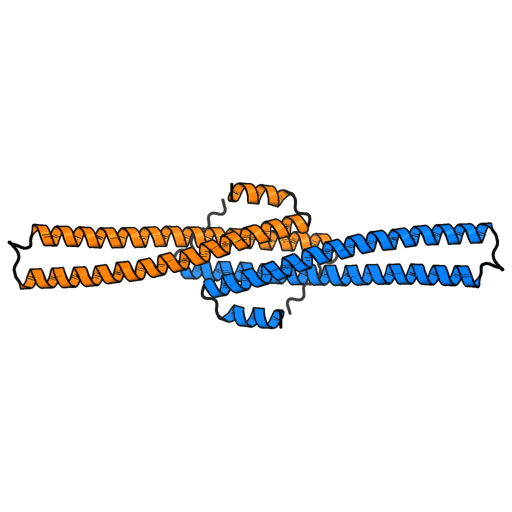3 35.812 23.812 1 98.75 53 VAL B O 1
ATOM 1471 N N . SER B 1 54 ? -4.027 34.938 22.953 1 98.5 54 SER B N 1
ATOM 1472 C CA . SER B 1 54 ? -3.189 35.938 23.609 1 98.5 54 SER B CA 1
ATOM 1473 C C . SER B 1 54 ? -3.533 37.344 23.141 1 98.5 54 SER B C 1
ATOM 1475 O O . SER B 1 54 ? -3.598 38.281 23.953 1 98.5 54 SER B O 1
ATOM 1477 N N . LEU B 1 55 ? -3.816 37.469 21.906 1 98.19 55 LEU B N 1
ATOM 1478 C CA . LEU B 1 55 ? -4.172 38.781 21.344 1 98.19 55 LEU B CA 1
ATOM 1479 C C . LEU B 1 55 ? -5.531 39.25 21.859 1 98.19 55 LEU B C 1
ATOM 1481 O O . LEU B 1 55 ? -5.707 40.406 22.172 1 98.19 55 LEU B O 1
ATOM 1485 N N . HIS B 1 56 ? -6.418 38.312 21.984 1 97.75 56 HIS B N 1
ATOM 1486 C CA . HIS B 1 56 ? -7.742 38.625 22.516 1 97.75 56 HIS B CA 1
ATOM 1487 C C . HIS B 1 56 ? -7.668 39.094 23.969 1 97.75 56 HIS B C 1
ATOM 1489 O O . HIS B 1 56 ? -8.297 40.062 24.344 1 97.75 56 HIS B O 1
ATOM 1495 N N . LYS B 1 57 ? -6.941 38.438 24.703 1 98 57 LYS B N 1
ATOM 1496 C CA . LYS B 1 57 ? -6.758 38.812 26.109 1 98 57 LYS B CA 1
ATOM 1497 C C . LYS B 1 57 ? -6.152 40.188 26.234 1 98 57 LYS B C 1
ATOM 1499 O O . LYS B 1 57 ? -6.617 41 27.031 1 98 57 LYS B O 1
ATOM 1504 N N . HIS B 1 58 ? -5.137 40.438 25.438 1 96.69 58 HIS B N 1
ATOM 1505 C CA . HIS B 1 58 ? -4.508 41.781 25.438 1 96.69 58 HIS B CA 1
ATOM 1506 C C . HIS B 1 58 ? -5.512 42.875 25.094 1 96.69 58 HIS B C 1
ATOM 1508 O O . HIS B 1 58 ? -5.523 43.906 25.719 1 96.69 58 HIS B O 1
ATOM 1514 N N . TYR B 1 59 ? -6.32 42.531 24.078 1 96.62 59 TYR B N 1
ATOM 1515 C CA . TYR B 1 59 ? -7.348 43.5 23.672 1 96.62 59 TYR B CA 1
ATOM 1516 C C . TYR B 1 59 ? -8.289 43.781 24.828 1 96.62 59 TYR B C 1
ATOM 1518 O O . TYR B 1 59 ? -8.523 44.969 25.156 1 96.62 59 TYR B O 1
ATOM 1526 N N . VAL B 1 60 ? -8.789 42.875 25.516 1 96.25 60 VAL B N 1
ATOM 1527 C CA . VAL B 1 60 ? -9.758 43 26.594 1 96.25 60 VAL B CA 1
ATOM 1528 C C . VAL B 1 60 ? -9.125 43.75 27.781 1 96.25 60 VAL B C 1
ATOM 1530 O O . VAL B 1 60 ? -9.742 44.625 28.391 1 96.25 60 VAL B O 1
ATOM 1533 N N . ASP B 1 61 ? -7.918 43.5 28.031 1 96.44 61 ASP B N 1
ATOM 1534 C CA . ASP B 1 61 ? -7.215 44.094 29.156 1 96.44 61 ASP B CA 1
ATOM 1535 C C . ASP B 1 61 ? -6.938 45.562 28.906 1 96.44 61 ASP B C 1
ATOM 1537 O O . ASP B 1 61 ? -6.797 46.344 29.844 1 96.44 61 ASP B O 1
ATOM 1541 N N . SER B 1 62 ? -6.93 46.031 27.625 1 95 62 SER B N 1
ATOM 1542 C CA . SER B 1 62 ? -6.449 47.375 27.328 1 95 62 SER B CA 1
ATOM 1543 C C . SER B 1 62 ? -7.562 48.25 26.75 1 95 62 SER B C 1
ATOM 1545 O O . SER B 1 62 ? -7.352 49.406 26.469 1 95 62 SER B O 1
ATOM 1547 N N . ILE B 1 63 ? -8.656 47.688 26.516 1 92.75 63 ILE B N 1
ATOM 1548 C CA . ILE B 1 63 ? -9.672 48.312 25.656 1 92.75 63 ILE B CA 1
ATOM 1549 C C . ILE B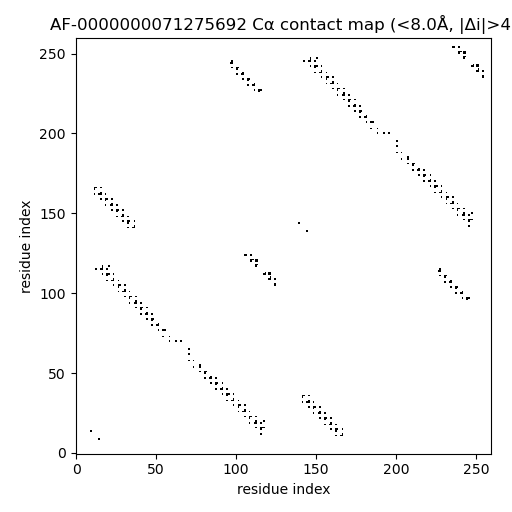 1 63 ? -10.062 49.688 26.234 1 92.75 63 ILE B C 1
ATOM 1551 O O . ILE B 1 63 ? -10.305 50.625 25.484 1 92.75 63 ILE B O 1
ATOM 1555 N N . ASN B 1 64 ? -10.055 50 27.469 1 94.44 64 ASN B N 1
ATOM 1556 C CA . ASN B 1 64 ? -10.438 51.281 28.062 1 94.44 64 ASN B CA 1
ATOM 1557 C C . ASN B 1 64 ? -9.266 52.25 28.094 1 94.44 64 ASN B C 1
ATOM 1559 O O . ASN B 1 64 ? -9.438 53.406 28.469 1 94.44 64 ASN B O 1
ATOM 1563 N N . ARG B 1 65 ? -8.141 51.844 27.703 1 95.88 65 ARG B N 1
ATOM 1564 C CA . ARG B 1 65 ? -6.941 52.656 27.859 1 95.88 65 ARG B CA 1
ATOM 1565 C C . ARG B 1 65 ? -6.285 52.938 26.516 1 95.88 65 ARG B C 1
ATOM 1567 O O . ARG B 1 65 ? -5.273 53.625 26.438 1 95.88 65 ARG B O 1
ATOM 1574 N N . ILE B 1 66 ? -6.812 52.406 25.422 1 94.19 66 ILE B N 1
ATOM 1575 C CA . ILE B 1 66 ? -6.137 52.531 24.141 1 94.19 66 ILE B CA 1
ATOM 1576 C C . ILE B 1 66 ? -6.91 53.469 23.234 1 94.19 66 ILE B C 1
ATOM 1578 O O . ILE B 1 66 ? -8.133 53.625 23.359 1 94.19 66 ILE B O 1
ATOM 1582 N N . SER B 1 67 ? -6.133 54.094 22.359 1 95.94 67 SER B N 1
ATOM 1583 C CA . SER B 1 67 ? -6.758 55 21.406 1 95.94 67 SER B CA 1
ATOM 1584 C C . SER B 1 67 ? -7.598 54.219 20.391 1 95.94 67 SER B C 1
ATOM 1586 O O . SER B 1 67 ? -7.414 53.031 20.203 1 95.94 67 SER B O 1
ATOM 1588 N N . SER B 1 68 ? -8.414 54.938 19.719 1 94.38 68 SER B N 1
ATOM 1589 C CA . SER B 1 68 ? -9.25 54.312 18.688 1 94.38 68 SER B CA 1
ATOM 1590 C C . SER B 1 68 ? -8.398 53.781 17.531 1 94.38 68 SER B C 1
ATOM 1592 O O . SER B 1 68 ? -8.75 52.75 16.922 1 94.38 68 SER B O 1
ATOM 1594 N N . VAL B 1 69 ? -7.367 54.5 17.25 1 95.81 69 VAL B N 1
ATOM 1595 C CA . VAL B 1 69 ? -6.473 54.094 16.188 1 95.81 69 VAL B CA 1
ATOM 1596 C C . VAL B 1 69 ? -5.785 52.781 16.562 1 95.81 69 VAL B C 1
ATOM 1598 O O . VAL B 1 69 ? -5.719 51.844 15.75 1 95.81 69 VAL B O 1
ATOM 1601 N N . ASP B 1 70 ? -5.344 52.688 17.859 1 95.25 70 ASP B N 1
ATOM 1602 C CA . ASP B 1 70 ? -4.691 51.469 18.375 1 95.25 70 ASP B CA 1
ATOM 1603 C C . ASP B 1 70 ? -5.676 50.312 18.469 1 95.25 70 ASP B C 1
ATOM 1605 O O . ASP B 1 70 ? -5.324 49.188 18.188 1 95.25 70 ASP B O 1
ATOM 1609 N N . GLU B 1 71 ? -6.867 50.625 18.828 1 95.44 71 GLU B N 1
ATOM 1610 C CA . GLU B 1 71 ? -7.895 49.594 18.906 1 95.44 71 GLU B CA 1
ATOM 1611 C C . GLU B 1 71 ? -8.148 48.969 17.531 1 95.44 71 GLU B C 1
ATOM 1613 O O . GLU B 1 71 ? -8.234 47.75 17.406 1 95.44 71 GLU B O 1
ATOM 1618 N N . ASP B 1 72 ? -8.227 49.812 16.547 1 95.5 72 ASP B N 1
ATOM 1619 C CA . ASP B 1 72 ? -8.445 49.312 15.18 1 95.5 72 ASP B CA 1
ATOM 1620 C C . ASP B 1 72 ? -7.285 48.438 14.703 1 95.5 72 ASP B C 1
ATOM 1622 O O . ASP B 1 72 ? -7.496 47.438 14.039 1 95.5 72 ASP B O 1
ATOM 1626 N N . ALA B 1 73 ? -6.129 48.844 15.008 1 96.81 73 ALA B N 1
ATOM 1627 C CA . ALA B 1 73 ? -4.949 48.094 14.625 1 96.81 73 ALA B CA 1
ATOM 1628 C C . ALA B 1 73 ? -4.965 46.688 15.273 1 96.81 73 ALA B C 1
ATOM 1630 O O . ALA B 1 73 ? -4.66 45.688 14.617 1 96.81 73 ALA B O 1
ATOM 1631 N N . ILE B 1 74 ? -5.379 46.594 16.562 1 96.81 74 ILE B N 1
ATOM 1632 C CA . ILE B 1 74 ? -5.441 45.344 17.266 1 96.81 74 ILE B CA 1
ATOM 1633 C C . ILE B 1 74 ? -6.535 44.469 16.656 1 96.81 74 ILE B C 1
ATOM 1635 O O . ILE B 1 74 ? -6.352 43.25 16.484 1 96.81 74 ILE B O 1
ATOM 1639 N N . TRP B 1 75 ? -7.641 45.125 16.188 1 95.69 75 TRP B N 1
ATOM 1640 C CA . TRP B 1 75 ? -8.734 44.406 15.562 1 95.69 75 TRP B CA 1
ATOM 1641 C C . TRP B 1 75 ? -8.297 43.781 14.234 1 95.69 75 TRP B C 1
ATOM 1643 O O . TRP B 1 75 ? -8.617 42.656 13.938 1 95.69 75 TRP B O 1
ATOM 1653 N N . GLN B 1 76 ? -7.512 44.5 13.516 1 97.5 76 GLN B N 1
ATOM 1654 C CA . GLN B 1 76 ? -7.004 43.969 12.25 1 97.5 76 GLN B CA 1
ATOM 1655 C C . GLN B 1 76 ? -6.066 42.781 12.477 1 97.5 76 GLN B C 1
ATOM 1657 O O . GLN B 1 76 ? -6.066 41.844 11.695 1 97.5 76 GLN B O 1
ATOM 1662 N N . LEU B 1 77 ? -5.285 42.875 13.547 1 98.25 77 LEU B N 1
ATOM 1663 C CA . LEU B 1 77 ? -4.379 41.781 13.883 1 98.25 77 LEU B CA 1
ATOM 1664 C C . LEU B 1 77 ? -5.16 40.531 14.297 1 98.25 77 LEU B C 1
ATOM 1666 O O . LEU B 1 77 ? -4.793 39.406 13.938 1 98.25 77 LEU B O 1
ATOM 1670 N N . ILE B 1 78 ? -6.277 40.656 14.969 1 98.31 78 ILE B N 1
ATOM 1671 C CA . ILE B 1 78 ? -7.129 39.531 15.375 1 98.31 78 ILE B CA 1
ATOM 1672 C C . ILE B 1 78 ? -7.703 38.844 14.141 1 98.31 78 ILE B C 1
ATOM 1674 O O . ILE B 1 78 ? -7.68 37.625 14.047 1 98.31 78 ILE B O 1
ATOM 1678 N N . LEU B 1 79 ? -8.094 39.594 13.18 1 98.38 79 LEU B N 1
ATOM 1679 C CA . LEU B 1 79 ? -8.648 39.062 11.953 1 98.38 79 LEU B CA 1
ATOM 1680 C C . LEU B 1 79 ? -7.594 38.25 11.195 1 98.38 79 LEU B C 1
ATOM 1682 O O . LEU B 1 79 ? -7.883 37.156 10.703 1 98.38 79 LEU B O 1
ATOM 1686 N N . ARG B 1 80 ? -6.398 38.812 11.164 1 98.56 80 ARG B N 1
ATOM 1687 C CA . ARG B 1 80 ? -5.305 38.156 10.477 1 98.56 80 ARG B CA 1
ATOM 1688 C C . ARG B 1 80 ? -4.949 36.844 11.172 1 98.56 80 ARG B C 1
ATOM 1690 O O . ARG B 1 80 ? -4.703 35.812 10.508 1 98.56 80 ARG B O 1
ATOM 1697 N N . ARG B 1 81 ? -5.012 36.781 12.469 1 98.75 81 ARG B N 1
ATOM 1698 C CA . ARG B 1 81 ? -4.691 35.594 13.227 1 98.75 81 ARG B CA 1
ATOM 1699 C C . ARG B 1 81 ? -5.812 34.562 13.117 1 98.75 81 ARG B C 1
ATOM 1701 O O . ARG B 1 81 ? -5.555 33.344 13.125 1 98.75 81 ARG B O 1
ATOM 1708 N N . ARG B 1 82 ? -7.012 35.094 13.047 1 98.75 82 ARG B N 1
ATOM 1709 C CA . ARG B 1 82 ? -8.133 34.188 12.828 1 98.75 82 ARG B CA 1
ATOM 1710 C C . ARG B 1 82 ? -7.98 33.438 11.508 1 98.75 82 ARG B C 1
ATOM 1712 O O . ARG B 1 82 ? -8.203 32.219 11.438 1 98.75 82 ARG B O 1
ATOM 1719 N N . GLN B 1 83 ? -7.602 34.188 10.516 1 98.62 83 GLN B N 1
ATOM 1720 C CA . GLN B 1 83 ? -7.387 33.594 9.211 1 98.62 83 GLN B CA 1
ATOM 1721 C C . GLN B 1 83 ? -6.246 32.562 9.258 1 98.62 83 GLN B C 1
ATOM 1723 O O . GLN B 1 83 ? -6.316 31.516 8.617 1 98.62 83 GLN B O 1
ATOM 1728 N N . GLU B 1 84 ? -5.234 32.844 9.969 1 98.62 84 GLU B N 1
ATOM 1729 C CA . GLU B 1 84 ? -4.121 31.922 10.148 1 98.62 84 GLU B CA 1
ATOM 1730 C C . GLU B 1 84 ? -4.59 30.609 10.789 1 98.62 84 GLU B C 1
ATOM 1732 O O . GLU B 1 84 ? -4.191 29.531 10.352 1 98.62 84 GLU B O 1
ATOM 1737 N N . VAL B 1 85 ? -5.496 30.688 11.781 1 98.81 85 VAL B N 1
ATOM 1738 C CA . VAL B 1 85 ? -6.027 29.5 12.453 1 98.81 85 VAL B CA 1
ATOM 1739 C C . VAL B 1 85 ? -6.809 28.656 11.453 1 98.81 85 VAL B C 1
ATOM 1741 O O . VAL B 1 85 ? -6.668 27.422 11.43 1 98.81 85 VAL B O 1
ATOM 1744 N N . ILE B 1 86 ? -7.57 29.328 10.625 1 98.62 86 ILE B N 1
ATOM 1745 C CA . ILE B 1 86 ? -8.359 28.625 9.617 1 98.62 86 ILE B CA 1
ATOM 1746 C C . ILE B 1 86 ? -7.438 27.922 8.641 1 98.62 86 ILE B C 1
ATOM 1748 O O . ILE B 1 86 ? -7.648 26.75 8.32 1 98.62 86 ILE B O 1
ATOM 1752 N N . ASP B 1 87 ? -6.375 28.531 8.188 1 98.44 87 ASP B N 1
ATOM 1753 C CA . ASP B 1 87 ? -5.438 27.953 7.234 1 98.44 87 ASP B CA 1
ATOM 1754 C C . ASP B 1 87 ? -4.688 26.766 7.852 1 98.44 87 ASP B C 1
ATOM 1756 O O . ASP B 1 87 ? -4.516 25.734 7.207 1 98.44 87 ASP B O 1
ATOM 1760 N N . ARG B 1 88 ? -4.324 26.922 9.094 1 98.56 88 ARG B N 1
ATOM 1761 C CA . ARG B 1 88 ? -3.607 25.844 9.781 1 98.56 88 ARG B CA 1
ATOM 1762 C C . ARG B 1 88 ? -4.52 24.656 10.031 1 98.56 88 ARG B C 1
ATOM 1764 O O . ARG B 1 88 ? -4.066 23.5 10.008 1 98.56 88 ARG B O 1
ATOM 1771 N N . ARG B 1 89 ? -5.758 24.938 10.273 1 98.62 89 ARG B N 1
ATOM 1772 C CA . ARG B 1 89 ? -6.723 23.859 10.445 1 98.62 89 ARG B CA 1
ATOM 1773 C C . ARG B 1 89 ? -6.875 23.047 9.156 1 98.62 89 ARG B C 1
ATOM 1775 O O . ARG B 1 89 ? -6.926 21.812 9.195 1 98.62 89 ARG B O 1
ATOM 1782 N N . LYS B 1 90 ? -6.941 23.688 8.047 1 98 90 LYS B N 1
ATOM 1783 C CA . LYS B 1 90 ? -7.027 23.016 6.758 1 98 90 LYS B CA 1
ATOM 1784 C C . LYS B 1 90 ? -5.812 22.125 6.527 1 98 90 LYS B C 1
ATOM 1786 O O . LYS B 1 90 ? -5.953 20.984 6.078 1 98 90 LYS B O 1
ATOM 1791 N N . ASP B 1 91 ? -4.668 22.656 6.844 1 96.69 91 ASP B N 1
ATOM 1792 C CA . ASP B 1 91 ? -3.445 21.875 6.703 1 96.69 91 ASP B CA 1
ATOM 1793 C C . ASP B 1 91 ? -3.494 20.625 7.574 1 96.69 91 ASP B C 1
ATOM 1795 O O . ASP B 1 91 ? -3.162 19.531 7.117 1 96.69 91 ASP B O 1
ATOM 1799 N N . TYR B 1 92 ? -3.863 20.891 8.812 1 97.69 92 TYR B N 1
ATOM 1800 C CA . TYR B 1 92 ? -3.986 19.797 9.766 1 97.69 92 TYR B CA 1
ATOM 1801 C C . TYR B 1 92 ? -4.934 18.719 9.25 1 97.69 92 TYR B C 1
ATOM 1803 O O . TYR B 1 92 ? -4.625 17.531 9.305 1 97.69 92 TYR B O 1
ATOM 1811 N N . LYS B 1 93 ? -6.082 19.062 8.742 1 98.25 93 LYS B N 1
ATOM 1812 C CA . LYS B 1 93 ? -7.078 18.125 8.25 1 98.25 93 LYS B CA 1
ATOM 1813 C C . LYS B 1 93 ? -6.559 17.375 7.023 1 98.25 93 LYS B C 1
ATOM 1815 O O . LYS B 1 93 ? -6.848 16.188 6.852 1 98.25 93 LYS B O 1
ATOM 1820 N N . ARG B 1 94 ? -5.852 18.047 6.211 1 97 94 ARG B N 1
ATOM 1821 C CA . ARG B 1 94 ? -5.258 17.406 5.039 1 97 94 ARG B CA 1
ATOM 1822 C C . ARG B 1 94 ? -4.27 16.328 5.453 1 97 94 ARG B C 1
ATOM 1824 O O . ARG B 1 94 ? -4.328 15.203 4.945 1 97 94 ARG B O 1
ATOM 1831 N N . PHE B 1 95 ? -3.422 16.609 6.371 1 97.69 95 PHE B N 1
ATOM 1832 C CA . PHE B 1 95 ? -2.406 15.656 6.781 1 97.69 95 PHE B CA 1
ATOM 1833 C C . PHE B 1 95 ? -3.025 14.523 7.598 1 97.69 95 PHE B C 1
ATOM 1835 O O . PHE B 1 95 ? -2.537 13.398 7.57 1 97.69 95 PHE B O 1
ATOM 1842 N N . GLU B 1 96 ? -4.098 14.82 8.2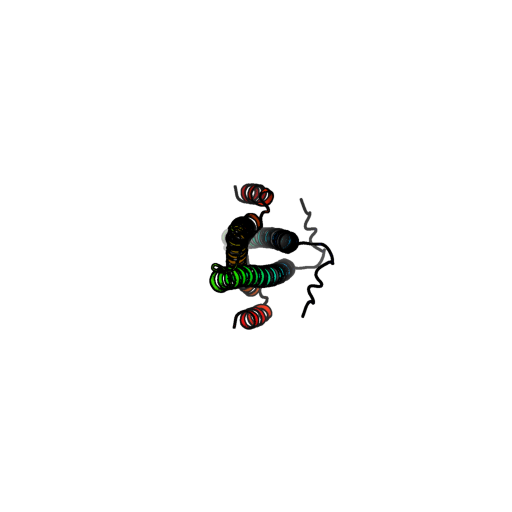66 1 98.44 96 GLU B N 1
ATOM 1843 C CA . GLU B 1 96 ? -4.836 13.758 8.953 1 98.44 96 GLU B CA 1
ATOM 1844 C C . GLU B 1 96 ? -5.379 12.734 7.961 1 98.44 96 GLU B C 1
ATOM 1846 O O . GLU B 1 96 ? -5.293 11.531 8.195 1 98.44 96 GLU B O 1
ATOM 1851 N N . SER B 1 97 ? -5.887 13.188 6.918 1 98.25 97 SER B N 1
ATOM 1852 C CA . SER B 1 97 ? -6.395 12.305 5.879 1 98.25 97 SER B CA 1
ATOM 1853 C C . SER B 1 97 ? -5.277 11.453 5.281 1 98.25 97 SER B C 1
ATOM 1855 O O . SER B 1 97 ? -5.445 10.25 5.07 1 98.25 97 SER B O 1
ATOM 1857 N N . CYS B 1 98 ? -4.199 12.07 5.039 1 97.88 98 CYS B N 1
ATOM 1858 C CA . CYS B 1 98 ? -3.049 11.336 4.527 1 97.88 98 CYS B CA 1
ATOM 1859 C C . CYS B 1 98 ? -2.619 10.25 5.508 1 97.88 98 CYS B C 1
ATOM 1861 O O . CYS B 1 98 ? -2.324 9.125 5.102 1 97.88 98 CYS B O 1
ATOM 1863 N N . TRP B 1 99 ? -2.604 10.656 6.746 1 98.5 99 TRP B N 1
ATOM 1864 C CA . TRP B 1 99 ? -2.17 9.734 7.793 1 98.5 99 TRP B CA 1
ATOM 1865 C C . TRP B 1 99 ? -3.104 8.531 7.879 1 98.5 99 TRP B C 1
ATOM 1867 O O . TRP B 1 99 ? -2.652 7.395 8.039 1 98.5 99 TRP B O 1
ATOM 1877 N N . MET B 1 100 ? -4.355 8.648 7.688 1 98 100 MET B N 1
ATOM 1878 C CA . MET B 1 100 ? -5.328 7.562 7.719 1 98 100 MET B CA 1
ATOM 1879 C C . MET B 1 100 ? -5.109 6.602 6.555 1 98 100 MET B C 1
ATOM 1881 O O . MET B 1 100 ? -5.188 5.383 6.727 1 98 100 MET B O 1
ATOM 1885 N N . LYS B 1 101 ? -4.816 7.145 5.434 1 97.69 101 LYS B N 1
ATOM 1886 C CA . LYS B 1 101 ? -4.516 6.297 4.281 1 97.69 101 LYS B CA 1
ATOM 1887 C C . LYS B 1 101 ? -3.215 5.531 4.492 1 97.69 101 LYS B C 1
ATOM 1889 O O . LYS B 1 101 ? -3.096 4.375 4.082 1 97.69 101 LYS B O 1
ATOM 1894 N N . ALA B 1 102 ? -2.264 6.188 5.129 1 98.56 102 ALA B N 1
ATOM 1895 C CA . ALA B 1 102 ? -0.984 5.535 5.398 1 98.56 102 ALA B CA 1
ATOM 1896 C C . ALA B 1 102 ? -1.163 4.34 6.328 1 98.56 102 ALA B C 1
ATOM 1898 O O . ALA B 1 102 ? -0.506 3.309 6.156 1 98.56 102 ALA B O 1
ATOM 1899 N N . ILE B 1 103 ? -2.047 4.438 7.254 1 97.94 103 ILE B N 1
ATOM 1900 C CA . ILE B 1 103 ? -2.34 3.336 8.164 1 97.94 103 ILE B CA 1
ATOM 1901 C C . ILE B 1 103 ? -2.906 2.156 7.379 1 97.94 103 ILE B C 1
ATOM 1903 O O . ILE B 1 103 ? -2.441 1.022 7.523 1 97.94 103 ILE B O 1
ATOM 1907 N N . ASP B 1 104 ? -3.834 2.484 6.555 1 97.69 104 ASP B N 1
ATOM 1908 C CA . ASP B 1 104 ? -4.445 1.438 5.742 1 97.69 104 ASP B CA 1
ATOM 1909 C C . ASP B 1 104 ? -3.412 0.777 4.832 1 97.69 104 ASP B C 1
ATOM 1911 O O . ASP B 1 104 ? -3.424 -0.442 4.652 1 97.69 104 ASP B O 1
ATOM 1915 N N . LEU B 1 105 ? -2.588 1.551 4.262 1 98.06 105 LEU B N 1
ATOM 1916 C CA . LEU B 1 105 ? -1.527 1.035 3.404 1 98.06 105 LEU B CA 1
ATOM 1917 C C . LEU B 1 105 ? -0.589 0.122 4.188 1 98.06 105 LEU B C 1
ATOM 1919 O O . LEU B 1 105 ? -0.195 -0.938 3.697 1 98.06 105 LEU B O 1
ATOM 1923 N N . SER B 1 106 ? -0.208 0.515 5.324 1 97.44 106 SER B N 1
ATOM 1924 C CA . SER B 1 106 ? 0.705 -0.271 6.148 1 97.44 106 SER B CA 1
ATOM 1925 C C . SER B 1 106 ? 0.091 -1.615 6.527 1 97.44 106 SER B C 1
ATOM 1927 O O . SER B 1 106 ? 0.771 -2.643 6.5 1 97.44 106 SER B O 1
ATOM 1929 N N . LYS B 1 107 ? -1.141 -1.578 6.809 1 96.88 107 LYS B N 1
ATOM 1930 C CA . LYS B 1 107 ? -1.844 -2.816 7.133 1 96.88 107 LYS B CA 1
ATOM 1931 C C . LYS B 1 107 ? -1.867 -3.764 5.938 1 96.88 107 LYS B C 1
ATOM 1933 O O . LYS B 1 107 ? -1.541 -4.945 6.07 1 96.88 107 LYS B O 1
ATOM 1938 N N . LEU B 1 108 ? -2.254 -3.215 4.809 1 97.12 108 LEU B N 1
ATOM 1939 C CA . LEU B 1 108 ? -2.355 -4.047 3.613 1 97.12 108 LEU B CA 1
ATOM 1940 C C . LEU B 1 108 ? -0.985 -4.562 3.191 1 97.12 108 LEU B C 1
ATOM 1942 O O . LEU B 1 108 ? -0.858 -5.703 2.742 1 97.12 108 LEU B O 1
ATOM 1946 N N . ALA B 1 109 ? 0.022 -3.715 3.336 1 97.69 109 ALA B N 1
ATOM 1947 C CA . ALA B 1 109 ? 1.385 -4.125 3.01 1 97.69 109 ALA B CA 1
ATOM 1948 C C . ALA B 1 109 ? 1.843 -5.27 3.912 1 97.69 109 ALA B C 1
ATOM 1950 O O . ALA B 1 109 ? 2.523 -6.191 3.457 1 97.69 109 ALA B O 1
ATOM 1951 N N . THR B 1 110 ? 1.528 -5.211 5.191 1 96.56 110 THR B N 1
ATOM 1952 C CA . THR B 1 110 ? 1.86 -6.273 6.137 1 96.56 110 THR B CA 1
ATOM 1953 C C . THR B 1 110 ? 1.169 -7.578 5.75 1 96.56 110 THR B C 1
ATOM 1955 O O . THR B 1 110 ? 1.777 -8.648 5.801 1 96.56 110 THR B O 1
ATOM 1958 N N . GLU B 1 111 ? -0.099 -7.453 5.32 1 95.5 111 GLU B N 1
ATOM 1959 C CA . GLU B 1 111 ? -0.83 -8.633 4.867 1 95.5 111 GLU B CA 1
ATOM 1960 C C . GLU B 1 111 ? -0.197 -9.227 3.609 1 95.5 111 GLU B C 1
ATOM 1962 O O . GLU B 1 111 ? -0.075 -10.445 3.484 1 95.5 111 GLU B O 1
ATOM 1967 N N . ALA B 1 112 ? 0.152 -8.328 2.715 1 96.88 112 ALA B N 1
ATOM 1968 C CA . ALA B 1 112 ? 0.798 -8.773 1.481 1 96.88 112 ALA B CA 1
ATOM 1969 C C . ALA B 1 112 ? 2.1 -9.516 1.779 1 96.88 112 ALA B C 1
ATOM 1971 O O . ALA B 1 112 ? 2.393 -10.539 1.162 1 96.88 112 ALA B O 1
ATOM 1972 N N . ALA B 1 113 ? 2.84 -9 2.713 1 96.44 113 ALA B N 1
ATOM 1973 C CA . ALA B 1 113 ? 4.098 -9.633 3.084 1 96.44 113 ALA B CA 1
ATOM 1974 C C . ALA B 1 113 ? 3.861 -11.031 3.66 1 96.44 113 ALA B C 1
ATOM 1976 O O . ALA B 1 113 ? 4.562 -11.984 3.311 1 96.44 113 ALA B O 1
ATOM 1977 N N . PHE B 1 114 ? 2.867 -11.172 4.488 1 94.62 114 PHE B N 1
ATOM 1978 C CA . PHE B 1 114 ? 2.518 -12.469 5.059 1 94.62 114 PHE B CA 1
ATOM 1979 C C . PHE B 1 114 ? 2.123 -13.445 3.961 1 94.62 114 PHE B C 1
ATOM 1981 O O . PHE B 1 114 ? 2.596 -14.586 3.941 1 94.62 114 PHE B O 1
ATOM 1988 N N . ASN B 1 115 ? 1.313 -12.938 3.064 1 95.12 115 ASN B N 1
ATOM 1989 C CA . ASN B 1 115 ? 0.838 -13.758 1.958 1 95.12 115 ASN B CA 1
ATOM 1990 C C . ASN B 1 115 ? 1.987 -14.203 1.058 1 95.12 115 ASN B C 1
ATOM 1992 O O . ASN B 1 115 ? 1.937 -15.289 0.471 1 95.12 115 ASN B O 1
ATOM 1996 N N . ALA B 1 116 ? 3.068 -13.383 1.01 1 95.69 116 ALA B N 1
ATOM 1997 C CA . ALA B 1 116 ? 4.223 -13.664 0.16 1 95.69 116 ALA B CA 1
ATOM 1998 C C . ALA B 1 116 ? 5.223 -14.562 0.875 1 95.69 116 ALA B C 1
ATOM 2000 O O . ALA B 1 116 ? 6.258 -14.93 0.308 1 95.69 116 ALA B O 1
ATOM 2001 N N . GLY B 1 117 ? 4.98 -14.945 2.129 1 92.5 117 GLY B N 1
ATOM 2002 C CA . GLY B 1 117 ? 5.844 -15.875 2.838 1 92.5 117 GLY B CA 1
ATOM 2003 C C . GLY B 1 117 ? 6.832 -15.188 3.76 1 92.5 117 GLY B C 1
ATOM 2004 O O . GLY B 1 117 ? 7.809 -15.797 4.199 1 92.5 117 GLY B O 1
ATOM 2005 N N . ASN B 1 118 ? 6.656 -13.836 3.967 1 87.81 118 ASN B N 1
ATOM 2006 C CA . ASN B 1 118 ? 7.488 -13.094 4.902 1 87.81 118 ASN B CA 1
ATOM 2007 C C . ASN B 1 118 ? 6.883 -13.078 6.305 1 87.81 118 ASN B C 1
ATOM 2009 O O . ASN B 1 118 ? 6.043 -12.227 6.609 1 87.81 118 ASN B O 1
ATOM 2013 N N . SER B 1 119 ? 6.965 -14.125 7.023 1 69.25 119 SER B N 1
ATOM 2014 C CA . SER B 1 119 ? 6.375 -14.273 8.352 1 69.25 119 SER B CA 1
ATOM 2015 C C . SER B 1 119 ? 6.941 -13.242 9.32 1 69.25 119 SER B C 1
ATOM 2017 O O . SER B 1 119 ? 6.289 -12.891 10.305 1 69.25 119 SER B O 1
ATOM 2019 N N . HIS B 1 120 ? 8.109 -12.898 9.094 1 60.25 120 HIS B N 1
ATOM 2020 C CA . HIS B 1 120 ? 8.758 -12.031 10.086 1 60.25 120 HIS B CA 1
ATOM 2021 C C . HIS B 1 120 ? 8.109 -10.656 10.109 1 60.25 120 HIS B C 1
ATOM 2023 O O . HIS B 1 120 ? 8.047 -10.016 11.164 1 60.25 120 HIS B O 1
ATOM 2029 N N . LEU B 1 121 ? 7.516 -10.219 9.023 1 60.31 121 LEU B N 1
ATOM 2030 C CA . LEU B 1 121 ? 7.043 -8.844 8.938 1 60.31 121 LEU B CA 1
ATOM 2031 C C . LEU B 1 121 ? 5.727 -8.664 9.688 1 60.31 121 LEU B C 1
ATOM 2033 O O . LEU B 1 121 ? 5.398 -7.562 10.125 1 60.31 121 LEU B O 1
ATOM 2037 N N . LEU B 1 122 ? 5.008 -9.742 9.883 1 58.81 122 LEU B N 1
ATOM 2038 C CA . LEU B 1 122 ? 3.822 -9.656 10.727 1 58.81 122 LEU B CA 1
ATOM 2039 C C . LEU B 1 122 ? 4.184 -9.164 12.125 1 58.81 122 LEU B C 1
ATOM 2041 O O . LEU B 1 122 ? 3.463 -8.352 12.703 1 58.81 122 LEU B O 1
ATOM 2045 N N . GLU B 1 123 ? 5.281 -9.695 12.562 1 55.62 123 GLU B N 1
ATOM 2046 C CA . GLU B 1 123 ? 5.715 -9.297 13.898 1 55.62 123 GLU B CA 1
ATOM 2047 C C . GLU B 1 123 ? 6.008 -7.805 13.961 1 55.62 123 GLU B C 1
ATOM 2049 O O . GLU B 1 123 ? 5.652 -7.141 14.938 1 55.62 123 GLU B O 1
ATOM 2054 N N . GLN B 1 124 ? 6.617 -7.387 12.984 1 53.75 124 GLN B N 1
ATOM 2055 C CA . GLN B 1 124 ? 6.957 -5.969 12.992 1 53.75 124 GLN B CA 1
ATOM 2056 C C . GLN B 1 124 ? 5.707 -5.102 12.898 1 53.75 124 GLN B C 1
ATOM 2058 O O . GLN B 1 124 ? 5.617 -4.059 13.547 1 53.75 124 GLN B O 1
ATOM 2063 N N . ALA B 1 125 ? 4.812 -5.434 12.039 1 56.78 125 ALA B N 1
ATOM 2064 C CA . ALA B 1 125 ? 3.562 -4.695 11.898 1 56.78 125 ALA B CA 1
ATOM 2065 C C . ALA B 1 125 ? 2.824 -4.609 13.234 1 56.78 125 ALA B C 1
ATOM 2067 O O . ALA B 1 125 ? 2.283 -3.557 13.586 1 56.78 125 ALA B O 1
ATOM 2068 N N . PHE B 1 126 ? 2.799 -5.715 1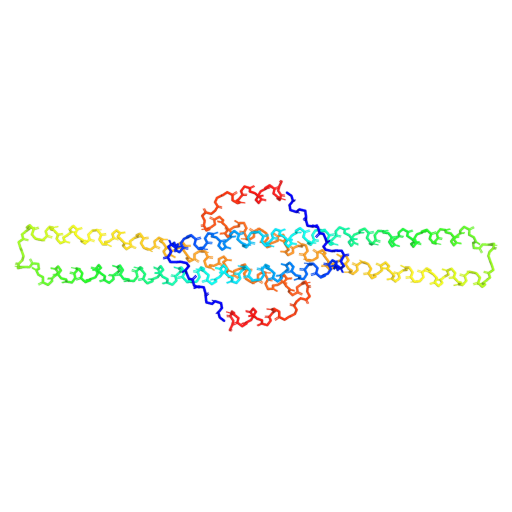3.922 1 54 126 PHE B N 1
ATOM 2069 C CA . PHE B 1 126 ? 2.201 -5.699 15.25 1 54 126 PHE B CA 1
ATOM 2070 C C . PHE B 1 126 ? 2.904 -4.688 16.141 1 54 126 PHE B C 1
ATOM 2072 O O . PHE B 1 126 ? 2.254 -3.979 16.922 1 54 126 PHE B O 1
ATOM 2079 N N . ASN B 1 127 ? 4.023 -4.68 15.977 1 52.03 127 ASN B N 1
ATOM 2080 C CA . ASN B 1 127 ? 4.781 -3.811 16.875 1 52.03 127 ASN B CA 1
ATOM 2081 C C . ASN B 1 127 ? 4.566 -2.336 16.531 1 52.03 127 ASN B C 1
ATOM 2083 O O . ASN B 1 127 ? 4.645 -1.478 17.422 1 52.03 127 ASN B O 1
ATOM 2087 N N . ASN B 1 128 ? 4.371 -2.146 15.391 1 49.59 128 ASN B N 1
ATOM 2088 C CA . ASN B 1 128 ? 4.195 -0.753 15 1 49.59 128 ASN B CA 1
ATOM 2089 C C . ASN B 1 128 ? 2.791 -0.254 15.32 1 49.59 128 ASN B C 1
ATOM 2091 O O . ASN B 1 128 ? 2.582 0.946 15.508 1 49.59 128 ASN B O 1
ATOM 2095 N N . PHE B 1 129 ? 1.896 -1.123 15.273 1 52.22 129 PHE B N 1
ATOM 2096 C CA . PHE B 1 129 ? 0.523 -0.664 15.453 1 52.22 129 PHE B CA 1
ATOM 2097 C C . PHE B 1 129 ? 0.046 -0.933 16.875 1 52.22 129 PHE B C 1
ATOM 2099 O O . PHE B 1 129 ? -0.856 -0.255 17.375 1 52.22 129 PHE B O 1
ATOM 2106 N N . PHE B 1 130 ? 0.539 -2.021 17.547 1 45.94 130 PHE B N 1
ATOM 2107 C CA . PHE B 1 130 ? 0.144 -2.295 18.922 1 45.94 130 PHE B CA 1
ATOM 2108 C C . PHE B 1 130 ? 1.308 -2.059 19.875 1 45.94 130 PHE B C 1
ATOM 2110 O O . PHE B 1 130 ? 2.465 -2.303 19.531 1 45.94 130 PHE B O 1
#

Radius of gyration: 29.98 Å; Cα contacts (8 Å, |Δi|>4): 215; chains: 2; bounding box: 30×111×56 Å